Protein AF-A0A537KYI1-F1 (afdb_monomer_lite)

Radius of gyration: 21.72 Å; chains: 1; bounding box: 49×35×62 Å

Foldseek 3Di:
DAQQLLCLLLQDAPVPQDPPLPQLHDDDPPGRHGFDQDDLLLVLNCLQQNDAEDPNSSSVSSLVLLVLLCVAPNVVVSPPVHVHYDCPPSDPCRVVVQVVVWKDKDKDDDDKDKDKDFPDAWEDRQYFKWKWKWAQADLFKIKIWTQDSVRDIDIDIGGAHNPDWGDFCQDPPTSMTMIIHDDHGIMMMMMGTHHYPDDPVSSLVSSLPRDPVSLCLLLVDDPVSVVLSCQLPPPPDSSSVVSSSSSSSSVSSVVD

Secondary structure (DSSP, 8-state):
-TTHHHHHHH---TTSPPPTTSTT--PPPTT-------HHHHHHHHHHH-SS--HHHHHHHHHHHHHHHHHSTTGGGGGSS----SS-S--THHHHHHHHH--EEEEEESS--EEEEESS--EESS--EEEEEEEE-SSSEEEEEEE-TTS-EEEEEEE--TTSSPPPEEPTTSSEEEEE---TT-EEEEEEEPEESS-HHHHHHHTTS--HHHHHHHT-SSHHHHHHHHHHHH-SSHHHHHHHHHHHHHHHHHH-

Structure (mmCIF, N/CA/C/O backbone):
data_AF-A0A537KYI1-F1
#
_entry.id   AF-A0A537KYI1-F1
#
loop_
_atom_site.group_PDB
_atom_site.id
_atom_site.type_symbol
_atom_site.label_atom_id
_atom_site.label_alt_id
_atom_site.label_comp_id
_atom_site.label_asym_id
_atom_site.label_entity_id
_atom_site.label_seq_id
_atom_site.pdbx_PDB_ins_code
_atom_site.Cartn_x
_atom_site.Cartn_y
_atom_site.Cartn_z
_atom_site.occupancy
_atom_site.B_iso_or_equiv
_atom_site.auth_seq_id
_atom_site.auth_comp_id
_atom_site.auth_asym_id
_atom_site.auth_atom_id
_atom_site.pdbx_PDB_model_num
ATOM 1 N N . MET A 1 1 ? 16.626 -14.029 -10.453 1.00 84.38 1 MET A N 1
ATOM 2 C CA . MET A 1 1 ? 16.067 -13.973 -9.080 1.00 84.38 1 MET A CA 1
ATOM 3 C C . MET A 1 1 ? 14.553 -14.189 -9.162 1.00 84.38 1 MET A C 1
ATOM 5 O O . MET A 1 1 ? 13.951 -13.512 -9.978 1.00 84.38 1 MET A O 1
ATOM 9 N N . LEU A 1 2 ? 13.944 -15.097 -8.374 1.00 89.12 2 LEU A N 1
ATOM 10 C CA . LEU A 1 2 ? 12.482 -15.346 -8.400 1.00 89.12 2 LEU A CA 1
ATOM 11 C C . LEU A 1 2 ? 11.697 -14.028 -8.307 1.00 89.12 2 LEU A C 1
ATOM 13 O O . LEU A 1 2 ? 12.105 -13.154 -7.543 1.00 89.12 2 LEU A O 1
ATOM 17 N N . ASN A 1 3 ? 10.585 -13.895 -9.040 1.00 90.81 3 ASN A N 1
ATOM 18 C CA . ASN A 1 3 ? 9.771 -12.673 -9.050 1.00 90.81 3 ASN A CA 1
ATOM 19 C C . ASN A 1 3 ? 10.603 -11.414 -9.378 1.00 90.81 3 ASN A C 1
ATOM 21 O O . ASN A 1 3 ? 10.374 -10.358 -8.792 1.00 90.81 3 ASN A O 1
ATOM 25 N N . HIS A 1 4 ? 11.573 -11.526 -10.296 1.00 94.25 4 HIS A N 1
ATOM 26 C CA . HIS A 1 4 ? 12.673 -10.569 -10.468 1.00 94.25 4 HIS A CA 1
ATOM 27 C C . HIS A 1 4 ? 12.236 -9.100 -10.464 1.00 94.25 4 HIS A C 1
ATOM 29 O O . HIS A 1 4 ? 12.594 -8.348 -9.556 1.00 94.25 4 HIS A O 1
ATOM 35 N N . VAL A 1 5 ? 11.412 -8.713 -11.443 1.00 95.44 5 VAL A N 1
ATOM 36 C CA . VAL A 1 5 ? 10.938 -7.333 -11.608 1.00 95.44 5 VAL A CA 1
ATOM 37 C C . VAL A 1 5 ? 10.100 -6.882 -10.410 1.00 95.44 5 VAL A C 1
ATOM 39 O O . VAL A 1 5 ? 10.317 -5.787 -9.898 1.00 95.44 5 VAL A O 1
ATOM 42 N N . ARG A 1 6 ? 9.207 -7.739 -9.890 1.00 95.12 6 ARG A N 1
ATOM 43 C CA . ARG A 1 6 ? 8.396 -7.430 -8.698 1.00 95.12 6 ARG A CA 1
ATOM 44 C C . ARG A 1 6 ? 9.288 -7.101 -7.502 1.00 95.12 6 ARG A C 1
ATOM 46 O O . ARG A 1 6 ? 9.056 -6.106 -6.822 1.00 95.12 6 ARG A O 1
ATOM 53 N N . THR A 1 7 ? 10.307 -7.920 -7.246 1.00 94.56 7 THR A N 1
ATOM 54 C CA . THR A 1 7 ? 11.245 -7.721 -6.133 1.00 94.56 7 THR A CA 1
ATOM 55 C C . THR A 1 7 ? 12.045 -6.430 -6.295 1.00 94.56 7 THR A C 1
ATOM 57 O O . THR A 1 7 ? 12.215 -5.705 -5.316 1.00 94.56 7 THR A O 1
ATOM 60 N N . LEU A 1 8 ? 12.479 -6.104 -7.515 1.00 95.62 8 LEU A N 1
ATOM 61 C CA . LEU A 1 8 ? 13.200 -4.862 -7.799 1.00 95.62 8 LEU A CA 1
ATOM 62 C C . LEU A 1 8 ? 12.316 -3.618 -7.639 1.00 95.62 8 LEU A C 1
ATOM 64 O O . LEU A 1 8 ? 12.761 -2.638 -7.058 1.00 95.62 8 LEU A O 1
ATOM 68 N N . ILE A 1 9 ? 11.056 -3.653 -8.077 1.00 96.69 9 ILE A N 1
ATOM 69 C CA . ILE A 1 9 ? 10.122 -2.532 -7.874 1.00 96.69 9 ILE A CA 1
ATOM 70 C C . ILE A 1 9 ? 9.781 -2.375 -6.382 1.00 96.69 9 ILE A C 1
ATOM 72 O O . ILE A 1 9 ? 9.764 -1.257 -5.859 1.00 96.69 9 ILE A O 1
ATOM 76 N N . LEU A 1 10 ? 9.537 -3.488 -5.675 1.00 94.94 10 LEU A N 1
ATOM 77 C CA . LEU A 1 10 ? 9.260 -3.494 -4.234 1.00 94.94 10 LEU A CA 1
ATOM 78 C C . LEU A 1 10 ? 10.427 -2.896 -3.443 1.00 94.94 10 LEU A C 1
ATOM 80 O O . LEU A 1 10 ? 10.221 -2.074 -2.544 1.00 94.94 10 LEU A O 1
ATOM 84 N N . ASN A 1 11 ? 11.644 -3.334 -3.770 1.00 94.94 11 ASN A N 1
ATOM 85 C CA . ASN A 1 11 ? 12.899 -2.936 -3.149 1.00 94.94 11 ASN A CA 1
ATOM 86 C C . ASN A 1 11 ? 12.816 -2.866 -1.612 1.00 94.94 11 ASN A C 1
ATOM 88 O O . ASN A 1 11 ? 12.958 -1.804 -0.996 1.00 94.94 11 ASN A O 1
ATOM 92 N N . THR A 1 12 ? 12.481 -3.995 -0.989 1.00 91.25 12 THR A N 1
ATOM 93 C CA . THR A 1 12 ? 12.350 -4.121 0.471 1.00 91.25 12 THR A CA 1
ATOM 94 C C . THR A 1 12 ? 13.102 -5.360 0.937 1.00 91.25 12 THR A C 1
ATOM 96 O O . THR A 1 12 ? 13.113 -6.361 0.223 1.00 91.25 12 THR A O 1
ATOM 99 N N . ASP A 1 13 ? 13.726 -5.296 2.113 1.00 86.56 13 ASP A N 1
ATOM 100 C CA . ASP A 1 13 ? 14.502 -6.408 2.661 1.00 86.56 13 ASP A CA 1
ATOM 101 C C . ASP A 1 13 ? 13.646 -7.664 2.849 1.00 86.56 13 ASP A C 1
ATOM 103 O O . ASP A 1 13 ? 12.538 -7.616 3.387 1.00 86.56 13 ASP A O 1
ATOM 107 N N . SER A 1 14 ? 14.196 -8.811 2.454 1.00 81.38 14 SER A N 1
ATOM 108 C CA . SER A 1 14 ? 13.562 -10.126 2.635 1.00 81.38 14 SER A CA 1
ATOM 109 C C . SER A 1 14 ? 13.469 -10.571 4.102 1.00 81.38 14 SER A C 1
ATOM 111 O O . SER A 1 14 ? 12.741 -11.509 4.413 1.00 81.38 14 SER A O 1
ATOM 113 N N . THR A 1 15 ? 14.175 -9.898 5.018 1.00 69.56 15 THR A N 1
ATOM 114 C CA . THR A 1 15 ? 14.147 -10.182 6.464 1.00 69.56 15 THR A CA 1
ATOM 115 C C . THR A 1 15 ? 12.873 -9.692 7.151 1.00 69.56 15 THR A C 1
ATOM 117 O O . THR A 1 15 ? 12.562 -10.146 8.249 1.00 69.56 15 THR A O 1
ATOM 120 N N . GLN A 1 16 ? 12.106 -8.810 6.506 1.00 65.44 16 GLN A N 1
ATOM 121 C CA . GLN A 1 16 ? 10.793 -8.359 6.971 1.00 65.44 16 GLN A CA 1
ATOM 122 C C . GLN A 1 16 ? 9.680 -9.259 6.417 1.00 65.44 16 GLN A C 1
ATOM 124 O O . GLN A 1 16 ? 8.731 -8.772 5.804 1.00 65.44 16 GLN A O 1
ATOM 129 N N . ALA A 1 17 ? 9.820 -10.578 6.571 1.00 66.81 17 ALA A N 1
ATOM 130 C CA . ALA A 1 17 ? 8.807 -11.521 6.115 1.00 66.81 17 ALA A CA 1
ATOM 131 C C . ALA A 1 17 ? 7.549 -11.387 6.986 1.00 66.81 17 ALA A C 1
ATOM 133 O O . ALA A 1 17 ? 7.594 -11.618 8.197 1.00 66.81 17 ALA A O 1
ATOM 134 N N . TYR A 1 18 ? 6.438 -10.997 6.366 1.00 79.75 18 TYR A N 1
ATOM 135 C CA . TYR A 1 18 ? 5.128 -11.044 7.003 1.00 79.75 18 TYR A CA 1
ATOM 136 C C . TYR A 1 18 ? 4.571 -12.474 6.930 1.00 79.75 18 TYR A C 1
ATOM 138 O O . TYR A 1 18 ? 5.032 -13.274 6.108 1.00 79.75 18 TYR A O 1
ATOM 146 N N . PRO A 1 19 ? 3.606 -12.828 7.796 1.00 80.69 19 PRO A N 1
ATOM 147 C CA . PRO A 1 19 ? 2.887 -14.089 7.681 1.00 80.69 19 PRO A CA 1
ATOM 148 C C . PRO A 1 19 ? 2.323 -14.296 6.262 1.00 80.69 19 PRO A C 1
ATOM 150 O O . PRO A 1 19 ? 1.910 -13.317 5.639 1.00 80.69 19 PRO A O 1
ATOM 153 N N . PRO A 1 20 ? 2.273 -15.536 5.739 1.00 77.56 20 PRO A N 1
ATOM 154 C CA . PRO A 1 20 ? 1.756 -15.799 4.392 1.00 77.56 20 PRO A CA 1
ATOM 155 C C . PRO A 1 20 ? 0.295 -15.381 4.171 1.00 77.56 20 PRO A C 1
ATOM 157 O O . PRO A 1 20 ? -0.123 -15.214 3.033 1.00 77.56 20 PRO A O 1
ATOM 160 N N . ASP A 1 21 ? -0.486 -15.236 5.242 1.00 79.12 21 ASP A N 1
ATOM 161 C CA . ASP A 1 21 ? -1.871 -14.759 5.224 1.00 79.12 21 ASP A CA 1
ATOM 162 C C . ASP A 1 21 ? -1.987 -13.226 5.315 1.00 79.12 21 ASP A C 1
ATOM 164 O O . ASP A 1 21 ? -3.096 -12.686 5.314 1.00 79.12 21 ASP A O 1
ATOM 168 N N . TYR A 1 22 ? -0.862 -12.503 5.374 1.00 86.31 22 TYR A N 1
ATOM 169 C CA . TYR A 1 22 ? -0.867 -11.046 5.341 1.00 86.31 22 TYR A CA 1
ATOM 170 C C . TYR A 1 22 ? -1.328 -10.532 3.960 1.00 86.31 22 TYR A C 1
ATOM 172 O O . TYR A 1 22 ? -0.966 -11.118 2.936 1.00 86.31 22 TYR A O 1
ATOM 180 N N . PRO A 1 23 ? -2.107 -9.432 3.882 1.00 86.38 23 PRO A N 1
ATOM 181 C CA . PRO A 1 23 ? -2.735 -9.000 2.632 1.00 86.38 23 PRO A CA 1
ATOM 182 C C . PRO A 1 23 ? -1.747 -8.801 1.470 1.00 86.38 23 PRO A C 1
ATOM 184 O O . PRO A 1 23 ? -0.835 -7.969 1.544 1.00 86.38 23 PRO A O 1
ATOM 187 N N . GLY A 1 24 ? -1.949 -9.561 0.387 1.00 86.31 24 GLY A N 1
ATOM 188 C CA . GLY A 1 24 ? -1.141 -9.515 -0.839 1.00 86.31 24 GLY A CA 1
ATOM 189 C C . GLY A 1 24 ? 0.330 -9.898 -0.658 1.00 86.31 24 GLY A C 1
ATOM 190 O O . GLY A 1 24 ? 1.176 -9.472 -1.451 1.00 86.31 24 GLY A O 1
ATOM 191 N N . GLU A 1 25 ? 0.655 -10.613 0.420 1.00 87.56 25 GLU A N 1
ATOM 192 C CA . GLU A 1 25 ? 2.017 -11.054 0.679 1.00 87.56 25 GLU A CA 1
ATOM 193 C C . GLU A 1 25 ? 2.442 -12.115 -0.332 1.00 87.56 25 GLU A C 1
ATOM 195 O O . GLU A 1 25 ? 1.729 -13.069 -0.619 1.00 87.56 25 GLU A O 1
ATOM 200 N N . GLU A 1 26 ? 3.639 -11.935 -0.877 1.00 87.81 26 GLU A N 1
ATOM 201 C CA . GLU A 1 26 ? 4.175 -12.772 -1.941 1.00 87.81 26 GLU A CA 1
ATOM 202 C C . GLU A 1 26 ? 5.625 -13.097 -1.661 1.00 87.81 26 GLU A C 1
ATOM 204 O O . GLU A 1 26 ? 6.359 -12.309 -1.052 1.00 87.81 26 GLU A O 1
ATOM 209 N N . HIS A 1 27 ? 6.067 -14.229 -2.198 1.00 86.44 27 HIS A N 1
ATOM 210 C CA . HIS A 1 27 ? 7.420 -14.696 -1.969 1.00 86.44 27 HIS A CA 1
ATOM 211 C C . HIS A 1 27 ? 8.462 -13.675 -2.454 1.00 86.44 27 HIS A C 1
ATOM 213 O O . HIS A 1 27 ? 8.514 -13.301 -3.633 1.00 86.44 27 HIS A O 1
ATOM 219 N N . CYS A 1 28 ? 9.333 -13.265 -1.533 1.00 85.88 28 CYS A N 1
ATOM 220 C CA . CYS A 1 28 ? 10.534 -12.499 -1.826 1.00 85.88 28 CYS A CA 1
ATOM 221 C C . CYS A 1 28 ? 11.753 -13.435 -1.740 1.00 85.88 28 CYS A C 1
ATOM 223 O O . CYS A 1 28 ? 11.861 -14.183 -0.768 1.00 85.88 28 CYS A O 1
ATOM 225 N N . PRO A 1 29 ? 12.671 -13.401 -2.720 1.00 88.94 29 PRO A N 1
ATOM 226 C CA . PRO A 1 29 ? 13.909 -14.171 -2.694 1.00 88.94 29 PRO A CA 1
ATOM 227 C C . PRO A 1 29 ? 14.640 -14.064 -1.345 1.00 88.94 29 PRO A C 1
ATOM 229 O O . PRO A 1 29 ? 14.933 -12.946 -0.903 1.00 88.94 29 PRO A O 1
ATOM 232 N N . PRO A 1 30 ? 14.974 -15.197 -0.699 1.00 86.25 30 PRO A N 1
ATOM 233 C CA . PRO A 1 30 ? 15.710 -15.184 0.557 1.00 86.25 30 PRO A CA 1
ATOM 234 C C . PRO A 1 30 ? 17.044 -14.451 0.410 1.00 86.25 30 PRO A C 1
ATOM 236 O O . PRO A 1 30 ? 17.795 -14.697 -0.534 1.00 86.25 30 PRO A O 1
ATOM 239 N N . GLY A 1 31 ? 17.344 -13.552 1.345 1.00 87.88 31 GLY A N 1
ATOM 240 C CA . GLY A 1 31 ? 18.594 -12.792 1.346 1.00 87.88 31 GLY A CA 1
ATOM 241 C C . GLY A 1 31 ? 18.614 -11.596 0.393 1.00 87.88 31 GLY A C 1
ATOM 242 O O . GLY A 1 31 ? 19.638 -10.918 0.321 1.00 87.88 31 GLY A O 1
ATOM 243 N N . TYR A 1 32 ? 17.512 -11.284 -0.305 1.00 91.88 32 TYR A N 1
ATOM 244 C CA . TYR A 1 32 ? 17.409 -9.998 -0.990 1.00 91.88 32 TYR A CA 1
ATOM 245 C C . TYR A 1 32 ? 17.510 -8.865 0.036 1.00 91.88 32 TYR A C 1
ATOM 247 O O . TYR A 1 32 ? 16.748 -8.831 1.012 1.00 91.88 32 TYR A O 1
ATOM 255 N N . ALA A 1 33 ? 18.461 -7.967 -0.205 1.00 92.19 33 ALA A N 1
ATOM 256 C CA . ALA A 1 33 ? 18.697 -6.768 0.578 1.00 92.19 33 ALA A CA 1
ATOM 257 C C . ALA A 1 33 ? 18.258 -5.544 -0.224 1.00 92.19 33 ALA A C 1
ATOM 259 O O . ALA A 1 33 ? 18.546 -5.427 -1.421 1.00 92.19 33 ALA A O 1
ATOM 260 N N . LYS A 1 34 ? 17.576 -4.626 0.454 1.00 93.81 34 LYS A N 1
ATOM 261 C CA . LYS A 1 34 ? 17.096 -3.377 -0.117 1.00 93.81 34 LYS A CA 1
ATOM 262 C C . LYS A 1 34 ? 18.260 -2.557 -0.672 1.00 93.81 34 LYS A C 1
ATOM 264 O O . LYS A 1 34 ? 19.251 -2.286 0.004 1.00 93.81 34 LYS A O 1
ATOM 269 N N . LYS A 1 35 ? 18.083 -2.083 -1.898 1.00 94.88 35 LYS A N 1
ATOM 270 C CA . LYS A 1 35 ? 18.991 -1.179 -2.599 1.00 94.88 35 LYS A CA 1
ATOM 271 C C . LYS A 1 35 ? 18.725 0.271 -2.212 1.00 94.88 35 LYS A C 1
ATOM 273 O O . LYS A 1 35 ? 17.578 0.691 -2.023 1.00 94.88 35 LYS A O 1
ATOM 278 N N . SER A 1 36 ? 19.788 1.061 -2.095 1.00 93.94 36 SER A N 1
ATOM 279 C CA . SER A 1 36 ? 19.708 2.453 -1.643 1.00 93.94 36 SER A CA 1
ATOM 280 C C . SER A 1 36 ? 19.336 3.398 -2.792 1.00 93.94 36 SER A C 1
ATOM 282 O O . SER A 1 36 ? 20.204 4.029 -3.387 1.00 93.94 36 SER A O 1
ATOM 284 N N . LEU A 1 37 ? 18.038 3.575 -3.046 1.00 93.19 37 LEU A N 1
ATOM 285 C CA . LEU A 1 37 ? 17.532 4.564 -4.007 1.00 93.19 37 LEU A CA 1
ATOM 286 C C . LEU A 1 37 ? 17.545 5.972 -3.390 1.00 93.19 37 LEU A C 1
ATOM 288 O O . LEU A 1 37 ? 16.636 6.343 -2.645 1.00 93.19 37 LEU A O 1
ATOM 292 N N . ARG A 1 38 ? 18.597 6.750 -3.662 1.00 92.25 38 ARG A N 1
ATOM 293 C CA . ARG A 1 38 ? 18.751 8.139 -3.185 1.00 92.25 38 ARG A CA 1
ATOM 294 C C . ARG A 1 38 ? 18.351 9.142 -4.265 1.00 92.25 38 ARG A C 1
ATOM 296 O O . ARG A 1 38 ? 18.170 8.782 -5.424 1.00 92.25 38 ARG A O 1
ATOM 303 N N . GLY A 1 39 ? 18.210 10.407 -3.866 1.00 94.62 39 GLY A N 1
ATOM 304 C CA . GLY A 1 39 ? 17.994 11.511 -4.799 1.00 94.62 39 GLY A CA 1
ATOM 305 C C . GLY A 1 39 ? 16.749 11.304 -5.677 1.00 94.62 39 GLY A C 1
ATOM 306 O O . GLY A 1 39 ? 15.684 10.997 -5.129 1.00 94.62 39 GLY A O 1
ATOM 307 N N . PRO A 1 40 ? 16.855 11.461 -7.007 1.00 95.69 40 PRO A N 1
ATOM 308 C CA . PRO A 1 40 ? 15.715 11.350 -7.915 1.00 95.69 40 PRO A CA 1
ATOM 309 C C . PRO A 1 40 ? 14.981 10.003 -7.860 1.00 95.69 40 PRO A C 1
ATOM 311 O O . PRO A 1 40 ? 13.755 9.999 -7.778 1.00 95.69 40 PRO A O 1
ATOM 314 N N . LEU A 1 41 ? 15.693 8.868 -7.806 1.00 94.88 41 LEU A N 1
ATOM 315 C CA . LEU A 1 41 ? 15.068 7.533 -7.753 1.00 94.88 41 LEU A CA 1
ATOM 316 C C . LEU A 1 41 ? 14.282 7.313 -6.456 1.00 94.88 41 LEU A C 1
ATOM 318 O O . LEU A 1 41 ? 13.193 6.738 -6.465 1.00 94.88 41 LEU A O 1
ATOM 322 N N . GLY A 1 42 ? 14.811 7.812 -5.335 1.00 95.56 42 GLY A N 1
ATOM 323 C CA . GLY A 1 42 ? 14.110 7.785 -4.051 1.00 95.56 42 GLY A CA 1
ATOM 324 C C . GLY A 1 42 ? 12.815 8.598 -4.093 1.00 95.56 42 GLY A C 1
ATOM 325 O O . GLY A 1 42 ? 11.768 8.114 -3.661 1.00 95.56 42 GLY A O 1
ATOM 326 N N . ARG A 1 43 ? 12.861 9.805 -4.677 1.00 96.44 43 ARG A N 1
ATOM 327 C CA . ARG A 1 43 ? 11.671 10.649 -4.878 1.00 96.44 43 ARG A CA 1
ATOM 328 C C . ARG A 1 43 ? 10.661 9.991 -5.823 1.00 96.44 43 ARG A C 1
ATOM 330 O O . ARG A 1 43 ? 9.474 9.995 -5.515 1.00 96.44 43 ARG A O 1
ATOM 337 N N . PHE A 1 44 ? 11.113 9.362 -6.908 1.00 96.56 44 PHE A N 1
ATOM 338 C CA . PHE A 1 44 ? 10.237 8.634 -7.828 1.00 96.56 44 PHE A CA 1
ATOM 339 C C . PHE A 1 44 ? 9.517 7.469 -7.132 1.00 96.56 44 PHE A C 1
ATOM 341 O O . PHE A 1 44 ? 8.303 7.319 -7.261 1.00 96.56 44 PHE A O 1
ATOM 348 N N . ARG A 1 45 ? 10.227 6.699 -6.294 1.00 95.44 45 ARG A N 1
ATOM 349 C CA . ARG A 1 45 ? 9.611 5.636 -5.485 1.00 95.44 45 ARG A CA 1
ATOM 350 C C . ARG A 1 45 ? 8.525 6.176 -4.542 1.00 95.44 45 ARG A C 1
ATOM 352 O O . ARG A 1 45 ? 7.507 5.511 -4.354 1.00 95.44 45 ARG A O 1
ATOM 359 N N . VAL A 1 46 ? 8.708 7.374 -3.981 1.00 95.06 46 VAL A N 1
ATOM 360 C CA . VAL A 1 46 ? 7.684 8.047 -3.159 1.00 95.06 46 VAL A CA 1
ATOM 361 C C . VAL A 1 46 ? 6.441 8.408 -3.981 1.00 95.06 46 VAL A C 1
ATOM 363 O O . VAL A 1 46 ? 5.333 8.306 -3.465 1.00 95.06 46 VAL A O 1
ATOM 366 N N . LEU A 1 47 ? 6.575 8.759 -5.265 1.00 95.44 47 LEU A N 1
ATOM 367 C CA . LEU A 1 47 ? 5.413 9.016 -6.132 1.00 95.44 47 LEU A CA 1
ATOM 368 C C . LEU A 1 47 ? 4.584 7.751 -6.412 1.00 95.44 47 LEU A C 1
ATOM 370 O O . LEU A 1 47 ? 3.370 7.855 -6.605 1.00 95.44 47 LEU A O 1
ATOM 374 N N . LEU A 1 48 ? 5.230 6.578 -6.429 1.00 95.56 48 LEU A N 1
ATOM 375 C CA . LEU A 1 48 ? 4.574 5.285 -6.649 1.00 95.56 48 LEU A CA 1
ATOM 376 C C . LEU A 1 48 ? 3.871 4.754 -5.398 1.00 95.56 48 LEU A C 1
ATOM 378 O O . LEU A 1 48 ? 2.743 4.271 -5.486 1.00 95.56 48 LEU A O 1
ATOM 382 N N . PHE A 1 49 ? 4.544 4.820 -4.249 1.00 94.19 49 PHE A N 1
ATOM 383 C CA . PHE A 1 49 ? 4.102 4.130 -3.035 1.00 94.19 49 PHE A CA 1
ATOM 384 C C . PHE A 1 49 ? 3.671 5.060 -1.899 1.00 94.19 49 PHE A C 1
ATOM 386 O O . PHE A 1 49 ? 3.085 4.585 -0.940 1.00 94.19 49 PHE A O 1
ATOM 393 N N . GLY A 1 50 ? 3.940 6.360 -1.981 1.00 91.62 50 GLY A N 1
ATOM 394 C CA . GLY A 1 50 ? 3.806 7.277 -0.850 1.00 91.62 50 GLY A CA 1
ATOM 395 C C . GLY A 1 50 ? 5.096 7.389 -0.030 1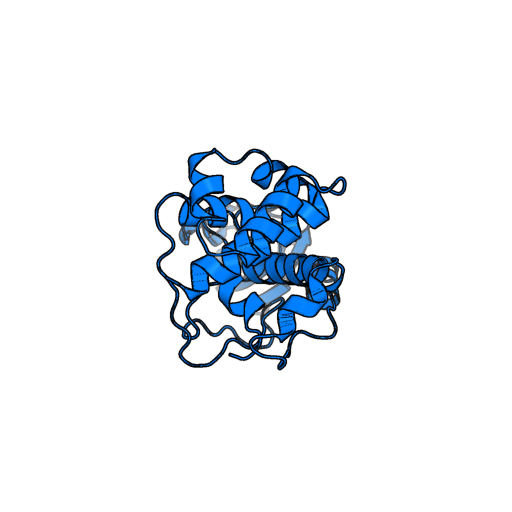.00 91.62 50 GLY A C 1
ATOM 396 O O . GLY A 1 50 ? 6.096 6.713 -0.287 1.00 91.62 50 GLY A O 1
ATOM 397 N N . SER A 1 51 ? 5.095 8.297 0.947 1.00 88.56 51 SER A N 1
ATOM 398 C CA . SER A 1 51 ? 6.276 8.633 1.757 1.00 88.56 51 SER A CA 1
ATOM 399 C C . SER A 1 51 ? 6.578 7.601 2.844 1.00 88.56 51 SER A C 1
ATOM 401 O O . SER A 1 51 ? 7.746 7.313 3.100 1.00 88.56 51 SER A O 1
ATOM 403 N N . ILE A 1 52 ? 5.540 7.042 3.474 1.00 88.12 52 ILE A N 1
ATOM 404 C CA . ILE A 1 52 ? 5.653 6.078 4.579 1.00 88.12 52 ILE A CA 1
ATOM 405 C C . ILE A 1 52 ? 4.634 4.936 4.379 1.00 88.12 52 ILE A C 1
ATOM 407 O O . ILE A 1 52 ? 3.758 4.747 5.223 1.00 88.12 52 ILE A O 1
ATOM 411 N N . PRO A 1 53 ? 4.708 4.193 3.254 1.00 91.50 53 PRO A N 1
ATOM 412 C CA . PRO A 1 53 ? 3.788 3.098 2.991 1.00 91.50 53 PRO A CA 1
ATOM 413 C C . PRO A 1 53 ? 3.951 1.982 4.012 1.00 91.50 53 PRO A C 1
ATOM 415 O O . PRO A 1 53 ? 5.071 1.571 4.328 1.00 91.50 53 PRO A O 1
ATOM 418 N N . ASP A 1 54 ? 2.830 1.444 4.472 1.00 91.00 54 ASP A N 1
ATOM 419 C CA . ASP A 1 54 ? 2.825 0.166 5.166 1.00 91.00 54 ASP A CA 1
ATOM 420 C C . ASP A 1 54 ? 2.897 -1.012 4.181 1.00 91.00 54 ASP A C 1
ATOM 422 O O . ASP A 1 54 ? 2.818 -0.858 2.957 1.00 91.00 54 ASP A O 1
ATOM 426 N N . ARG A 1 55 ? 3.081 -2.225 4.716 1.00 91.06 55 ARG A N 1
ATOM 427 C CA . ARG A 1 55 ? 3.233 -3.427 3.889 1.00 91.06 55 ARG A CA 1
ATOM 428 C C . ARG A 1 55 ? 1.999 -3.694 3.029 1.00 91.06 55 ARG A C 1
ATOM 430 O O . ARG A 1 55 ? 2.152 -4.048 1.864 1.00 91.06 55 ARG A O 1
ATOM 437 N N . ALA A 1 56 ? 0.802 -3.476 3.572 1.00 92.00 56 ALA A N 1
ATOM 438 C CA . ALA A 1 56 ? -0.445 -3.665 2.841 1.00 92.00 56 ALA A CA 1
ATOM 439 C C . ALA A 1 56 ? -0.546 -2.730 1.624 1.00 92.00 56 ALA A C 1
ATOM 441 O O . ALA A 1 56 ? -0.896 -3.191 0.536 1.00 92.00 56 ALA A O 1
ATOM 442 N N . LEU A 1 57 ? -0.173 -1.448 1.759 1.00 93.38 57 LEU A N 1
ATOM 443 C CA . LEU A 1 57 ? -0.126 -0.530 0.620 1.00 93.38 57 LEU A CA 1
ATOM 444 C C . LEU A 1 57 ? 0.914 -0.963 -0.418 1.00 93.38 57 LEU A C 1
ATOM 446 O O . LEU A 1 57 ? 0.613 -0.967 -1.610 1.00 93.38 57 LEU A O 1
ATOM 450 N N . LEU A 1 58 ? 2.120 -1.355 0.015 1.00 94.06 58 LEU A N 1
ATOM 451 C CA . LEU A 1 58 ? 3.163 -1.848 -0.895 1.00 94.06 58 LEU A CA 1
ATOM 452 C C . LEU A 1 58 ? 2.679 -3.054 -1.710 1.00 94.06 58 LEU A C 1
ATOM 454 O O . LEU A 1 58 ? 2.846 -3.073 -2.930 1.00 94.06 58 LEU A O 1
ATOM 458 N N . ASN A 1 59 ? 2.060 -4.032 -1.048 1.00 92.94 59 ASN A N 1
ATOM 459 C CA . ASN A 1 59 ? 1.563 -5.249 -1.679 1.00 92.94 59 ASN A CA 1
ATOM 460 C C . ASN A 1 59 ? 0.425 -4.953 -2.664 1.00 92.94 59 ASN A C 1
ATOM 462 O O . ASN A 1 59 ? 0.486 -5.410 -3.805 1.00 92.94 59 ASN A O 1
ATOM 466 N N . LEU A 1 60 ? -0.548 -4.118 -2.278 1.00 93.75 60 LEU A N 1
ATOM 467 C CA . LEU A 1 60 ? -1.631 -3.700 -3.171 1.00 93.75 60 LEU A CA 1
ATOM 468 C C . LEU A 1 60 ? -1.095 -2.979 -4.413 1.00 93.75 60 LEU A C 1
ATOM 470 O O . LEU A 1 60 ? -1.497 -3.276 -5.537 1.00 93.75 60 LEU A O 1
ATOM 474 N N . ARG A 1 61 ? -0.173 -2.027 -4.229 1.00 94.62 61 ARG A N 1
ATOM 475 C CA . ARG A 1 61 ? 0.419 -1.289 -5.352 1.00 94.62 61 ARG A CA 1
ATOM 476 C C . ARG A 1 61 ? 1.217 -2.203 -6.264 1.00 94.62 61 ARG A C 1
ATOM 478 O O . ARG A 1 61 ? 1.121 -2.059 -7.476 1.00 94.62 61 ARG A O 1
ATOM 485 N N . LEU A 1 62 ? 1.954 -3.166 -5.718 1.00 94.69 62 LEU A N 1
ATOM 486 C CA . LEU A 1 62 ? 2.648 -4.151 -6.541 1.00 94.69 62 LEU A CA 1
ATOM 487 C C . LEU A 1 62 ? 1.696 -5.039 -7.319 1.00 94.69 62 LEU A C 1
ATOM 489 O O . LEU A 1 62 ? 1.968 -5.280 -8.486 1.00 94.69 62 LEU A O 1
ATOM 493 N N . LEU A 1 63 ? 0.597 -5.495 -6.726 1.00 93.75 63 LEU A N 1
ATOM 494 C CA . LEU A 1 63 ? -0.410 -6.269 -7.448 1.00 93.75 63 LEU A CA 1
ATOM 495 C C . LEU A 1 63 ? -0.960 -5.471 -8.640 1.00 93.75 63 LEU A C 1
ATOM 497 O O . LEU A 1 63 ? -0.955 -5.952 -9.773 1.00 93.75 63 LEU A O 1
ATOM 501 N N . GLN A 1 64 ? -1.294 -4.200 -8.414 1.00 94.50 64 GLN A N 1
ATOM 502 C CA . GLN A 1 64 ? -1.732 -3.272 -9.459 1.00 94.50 64 GLN A CA 1
ATOM 503 C C . GLN A 1 64 ? -0.658 -3.037 -10.538 1.00 94.50 64 GLN A C 1
ATOM 505 O O . GLN A 1 64 ? -0.956 -3.061 -11.732 1.00 94.50 64 GLN A O 1
ATOM 510 N N . PHE A 1 65 ? 0.601 -2.835 -10.141 1.00 97.00 65 PHE A N 1
ATOM 511 C CA . PHE A 1 65 ? 1.719 -2.627 -11.064 1.00 97.00 65 PHE A CA 1
ATOM 512 C C . PHE A 1 65 ? 2.066 -3.886 -11.854 1.00 97.00 65 PHE A C 1
ATOM 514 O O . PHE A 1 65 ? 2.328 -3.790 -13.048 1.00 97.00 65 PHE A O 1
ATOM 521 N N . MET A 1 66 ? 2.035 -5.064 -11.232 1.00 96.06 66 MET A N 1
ATOM 522 C CA . MET A 1 66 ? 2.265 -6.328 -11.926 1.00 96.06 66 MET A CA 1
ATOM 523 C C . MET A 1 66 ? 1.122 -6.640 -12.892 1.00 96.06 66 MET A C 1
ATOM 525 O O . MET A 1 66 ? 1.396 -7.097 -13.996 1.00 96.06 66 MET A O 1
ATOM 529 N N . THR A 1 67 ? -0.124 -6.314 -12.538 1.00 94.88 67 THR A N 1
ATOM 530 C CA . THR A 1 67 ? -1.279 -6.392 -13.453 1.00 94.88 67 THR A CA 1
ATOM 531 C C . THR A 1 67 ? -1.099 -5.507 -14.667 1.00 94.88 67 THR A C 1
ATOM 533 O O . THR A 1 67 ? -1.246 -5.974 -15.795 1.00 94.88 67 THR A O 1
ATOM 536 N N . LEU A 1 68 ? -0.688 -4.260 -14.451 1.00 96.12 68 LEU A N 1
ATOM 537 C CA . LEU A 1 68 ? -0.354 -3.362 -15.544 1.00 96.12 68 LEU A CA 1
ATOM 538 C C . LEU A 1 68 ? 0.779 -3.923 -16.419 1.00 96.12 68 LEU A C 1
ATOM 540 O O . LEU A 1 68 ? 0.646 -3.966 -17.635 1.00 96.12 68 LEU A O 1
ATOM 544 N N . LEU A 1 69 ? 1.883 -4.364 -15.816 1.00 96.62 69 LEU A N 1
ATOM 545 C CA . LEU A 1 69 ? 3.058 -4.828 -16.553 1.00 96.62 69 LEU A CA 1
ATOM 546 C C . LEU A 1 69 ? 2.778 -6.094 -17.373 1.00 96.62 69 LEU A C 1
ATOM 548 O O . LEU A 1 69 ? 3.187 -6.160 -18.530 1.00 96.62 69 LEU A O 1
ATOM 552 N N . HIS A 1 70 ? 2.054 -7.069 -16.816 1.00 95.44 70 HIS A N 1
ATOM 553 C CA . HIS A 1 70 ? 1.646 -8.281 -17.543 1.00 95.44 70 HIS A CA 1
ATOM 554 C C . HIS A 1 70 ? 0.614 -8.006 -18.640 1.00 95.44 70 HIS A C 1
ATOM 556 O O . HIS A 1 70 ? 0.565 -8.745 -19.618 1.00 95.44 70 HIS A O 1
ATOM 562 N N . GLY A 1 71 ? -0.193 -6.951 -18.497 1.00 94.81 71 GLY A N 1
ATOM 563 C CA . GLY A 1 71 ? -1.131 -6.500 -19.529 1.00 94.81 71 GLY A CA 1
ATOM 564 C C . GLY A 1 71 ? -0.518 -5.575 -20.584 1.00 94.81 71 GLY A C 1
ATOM 565 O O . GLY A 1 71 ? -1.184 -5.275 -21.570 1.00 94.81 71 GLY A O 1
ATOM 566 N N . SER A 1 72 ? 0.717 -5.115 -20.373 1.00 95.69 72 SER A N 1
ATOM 567 C CA . SER A 1 72 ? 1.380 -4.144 -21.244 1.00 95.69 72 SER A CA 1
ATO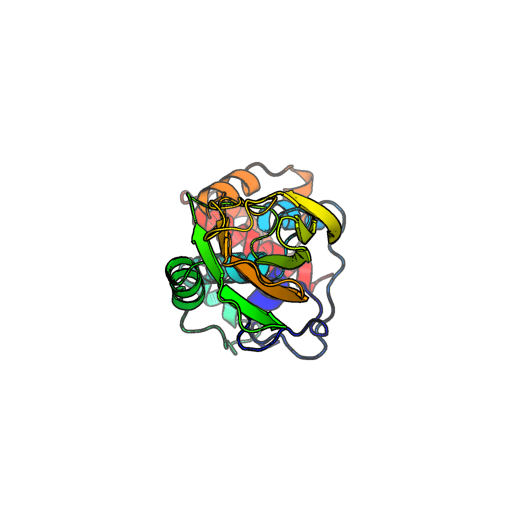M 568 C C . SER A 1 72 ? 2.134 -4.791 -22.401 1.00 95.69 72 SER A C 1
ATOM 570 O O . SER A 1 72 ? 2.476 -5.977 -22.368 1.00 95.69 72 SER A O 1
ATOM 572 N N . GLU A 1 73 ? 2.536 -3.978 -23.375 1.00 94.44 73 GLU A N 1
ATOM 573 C CA . GLU A 1 73 ? 3.459 -4.410 -24.435 1.00 94.44 73 GLU A CA 1
ATOM 574 C C . GLU A 1 73 ? 4.834 -4.875 -23.906 1.00 94.44 73 GLU A C 1
ATOM 576 O O . GLU A 1 73 ? 5.599 -5.526 -24.621 1.00 94.44 73 GLU A O 1
ATOM 581 N N . LEU A 1 74 ? 5.164 -4.561 -22.647 1.00 93.69 74 LEU A N 1
ATOM 582 C CA . LEU A 1 74 ? 6.410 -4.952 -21.989 1.00 93.69 74 LEU A CA 1
ATOM 583 C C . LEU A 1 74 ? 6.316 -6.303 -21.264 1.00 93.69 74 LEU A C 1
ATOM 585 O O . LEU A 1 74 ? 7.324 -6.747 -20.715 1.00 93.69 74 LEU A O 1
ATOM 589 N N . ALA A 1 75 ? 5.171 -6.994 -21.280 1.00 93.94 75 ALA A N 1
ATOM 590 C CA . ALA A 1 75 ? 4.971 -8.248 -20.545 1.00 93.94 75 ALA A CA 1
ATOM 591 C C . ALA A 1 75 ? 6.054 -9.306 -20.834 1.00 93.94 75 ALA A C 1
ATOM 593 O O . ALA A 1 75 ? 6.583 -9.936 -19.917 1.00 93.94 75 ALA A O 1
ATOM 594 N N . GLY A 1 76 ? 6.464 -9.440 -22.102 1.00 89.69 76 GLY A N 1
ATOM 595 C CA . GLY A 1 76 ? 7.522 -10.373 -22.508 1.00 89.69 76 GLY A CA 1
ATOM 596 C C . GLY A 1 76 ? 8.894 -10.073 -21.892 1.00 89.69 76 GLY A C 1
ATOM 597 O O . GLY A 1 76 ? 9.718 -10.974 -21.761 1.00 89.69 76 GLY A O 1
ATOM 598 N N . THR A 1 77 ? 9.139 -8.831 -21.463 1.00 90.19 77 THR A N 1
ATOM 599 C CA . THR A 1 77 ? 10.409 -8.429 -20.839 1.00 90.19 77 THR A CA 1
ATOM 600 C C . THR A 1 77 ? 10.527 -8.868 -19.380 1.00 90.19 77 THR A C 1
ATOM 602 O O . THR A 1 77 ? 11.638 -9.003 -18.875 1.00 90.19 77 THR A O 1
ATOM 605 N N . LEU A 1 78 ? 9.405 -9.159 -18.709 1.00 89.50 78 LEU A N 1
ATOM 606 C CA . LEU A 1 78 ? 9.374 -9.491 -17.279 1.00 89.50 78 LEU A CA 1
ATOM 607 C C . LEU A 1 78 ? 10.090 -10.801 -16.935 1.00 89.50 78 LEU A C 1
ATOM 609 O O . LEU A 1 78 ? 10.482 -11.000 -15.786 1.00 89.50 78 LEU A O 1
ATOM 613 N N . VAL A 1 79 ? 10.226 -11.691 -17.918 1.00 89.38 79 VAL A N 1
ATOM 614 C CA . VAL A 1 79 ? 10.741 -13.058 -17.751 1.00 89.38 79 VAL A CA 1
ATOM 615 C C . VAL A 1 79 ? 12.135 -13.262 -18.340 1.00 89.38 79 VAL A C 1
ATOM 617 O O . VAL A 1 79 ? 12.666 -14.365 -18.235 1.00 89.38 79 VAL A O 1
ATOM 620 N N . LEU A 1 80 ? 12.732 -12.233 -18.956 1.00 87.50 80 LEU A N 1
ATOM 621 C CA . LEU A 1 80 ? 14.022 -12.362 -19.644 1.00 87.50 80 LEU A CA 1
ATOM 622 C C . LEU A 1 80 ? 15.161 -12.712 -18.679 1.00 87.50 80 LEU A C 1
ATOM 624 O O . LEU A 1 80 ? 15.956 -13.601 -18.975 1.00 87.50 80 LEU A O 1
ATOM 628 N N . ASP A 1 81 ? 15.206 -12.062 -17.514 1.00 87.12 81 ASP A N 1
ATOM 629 C CA . ASP A 1 81 ? 16.258 -12.293 -16.515 1.00 87.12 81 ASP A CA 1
ATOM 630 C C . ASP A 1 81 ? 15.962 -13.494 -15.599 1.00 87.12 81 ASP A C 1
ATOM 632 O O . ASP A 1 81 ? 16.871 -14.185 -15.132 1.00 87.12 81 ASP A O 1
ATOM 636 N N . ASP A 1 82 ? 14.685 -13.743 -15.294 1.00 90.69 82 ASP A N 1
ATOM 637 C CA . ASP A 1 82 ? 14.229 -14.917 -14.542 1.00 90.69 82 ASP A CA 1
ATOM 638 C C . ASP A 1 82 ? 12.737 -15.164 -14.793 1.00 90.69 82 ASP A C 1
ATOM 640 O O . ASP A 1 82 ? 11.888 -14.356 -14.419 1.00 90.69 82 ASP A O 1
ATOM 644 N N . ALA A 1 83 ? 12.410 -16.309 -15.390 1.00 91.94 83 ALA A N 1
ATOM 645 C CA . ALA A 1 83 ? 11.037 -16.662 -15.744 1.00 91.94 83 ALA A CA 1
ATOM 646 C C . ALA A 1 83 ? 10.202 -17.218 -14.577 1.00 91.94 83 ALA A C 1
ATOM 648 O O . ALA A 1 83 ? 9.014 -17.496 -14.743 1.00 91.94 83 ALA A O 1
ATOM 649 N N . ARG A 1 84 ? 10.795 -17.433 -13.396 1.00 93.12 84 ARG A N 1
ATOM 650 C CA . ARG A 1 84 ? 10.076 -18.022 -12.262 1.00 93.12 84 ARG A CA 1
ATOM 651 C C . ARG A 1 84 ? 9.220 -16.949 -11.576 1.00 93.12 84 ARG A C 1
ATOM 653 O O . ARG A 1 84 ? 9.747 -15.984 -11.014 1.00 93.12 84 ARG A O 1
ATOM 660 N N . ILE A 1 85 ? 7.903 -17.148 -11.592 1.00 92.00 85 ILE A N 1
ATOM 661 C CA . ILE A 1 85 ? 6.899 -16.231 -11.040 1.00 92.00 85 ILE A CA 1
ATOM 662 C C . ILE A 1 85 ? 5.962 -16.998 -10.095 1.00 92.00 85 ILE A C 1
ATOM 664 O O . ILE A 1 85 ? 5.466 -18.056 -10.471 1.00 92.00 85 ILE A O 1
ATOM 668 N N . THR A 1 86 ? 5.715 -16.476 -8.887 1.00 90.12 86 THR A N 1
ATOM 669 C CA . THR A 1 86 ? 4.816 -17.101 -7.885 1.00 90.12 86 THR A CA 1
ATOM 670 C C . THR A 1 86 ? 3.514 -16.352 -7.649 1.00 90.12 86 THR A C 1
ATOM 672 O O . THR A 1 86 ? 2.590 -16.943 -7.115 1.00 90.12 86 THR A O 1
ATOM 675 N N . TYR A 1 87 ? 3.445 -15.080 -8.039 1.00 88.62 87 TYR A N 1
ATOM 676 C CA . TYR A 1 87 ? 2.276 -14.220 -7.822 1.00 88.62 87 TYR A CA 1
ATOM 677 C C . TYR A 1 87 ? 1.202 -14.386 -8.912 1.00 88.62 87 TYR A C 1
ATOM 679 O O . TYR A 1 87 ? 0.280 -13.582 -9.008 1.00 88.62 87 TYR A O 1
ATOM 687 N N . LEU A 1 88 ? 1.375 -15.366 -9.808 1.00 89.38 88 LEU A N 1
ATOM 688 C CA . LEU A 1 88 ? 0.394 -15.705 -10.834 1.00 89.38 88 LEU A CA 1
ATOM 689 C C . LEU A 1 88 ? -0.472 -16.884 -10.366 1.00 89.38 88 LEU A C 1
ATOM 691 O O . LEU A 1 88 ? 0.079 -17.837 -9.809 1.00 89.38 88 LEU A O 1
ATOM 695 N N . PRO A 1 89 ? -1.784 -16.882 -10.671 1.00 88.12 89 PRO A N 1
ATOM 696 C CA . PRO A 1 89 ? -2.526 -15.834 -11.385 1.00 88.12 89 PRO A CA 1
ATOM 697 C C . PRO A 1 89 ? -2.655 -14.537 -10.568 1.00 88.12 89 PRO A C 1
ATOM 699 O O . PRO A 1 89 ? -2.666 -14.577 -9.344 1.00 88.12 89 PRO A O 1
ATOM 702 N N . LEU A 1 90 ? -2.738 -13.393 -11.258 1.00 82.25 90 LEU A N 1
ATOM 703 C CA . LEU A 1 90 ? -2.998 -12.106 -10.609 1.00 82.25 90 LEU A CA 1
ATOM 704 C C . LEU A 1 90 ? -4.457 -12.081 -10.168 1.00 82.25 90 LEU A C 1
ATOM 706 O O . LEU A 1 90 ? -5.346 -11.962 -11.011 1.00 82.25 90 LEU A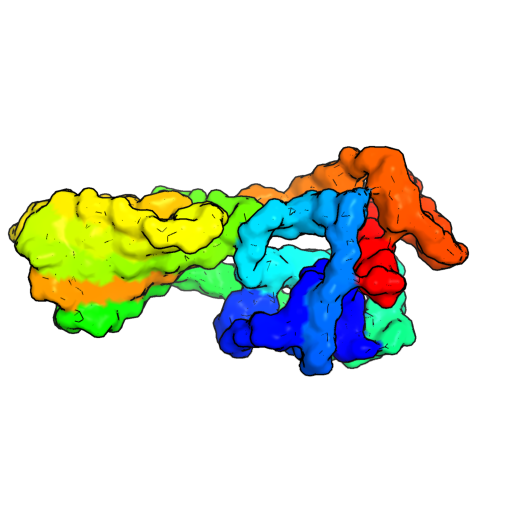 O 1
ATOM 710 N N . ASP A 1 91 ? -4.684 -12.225 -8.869 1.00 71.19 91 ASP A N 1
ATOM 711 C CA . ASP A 1 91 ? -6.016 -12.235 -8.284 1.00 71.19 91 ASP A CA 1
ATOM 712 C C . ASP A 1 91 ? -6.138 -11.149 -7.200 1.00 71.19 91 ASP A C 1
ATOM 714 O O . ASP A 1 91 ? -5.443 -11.169 -6.178 1.00 71.19 91 ASP A O 1
ATOM 718 N N . ASP A 1 92 ? -7.022 -10.179 -7.448 1.00 64.25 92 ASP A N 1
ATOM 719 C CA . ASP A 1 92 ? -7.350 -9.083 -6.526 1.00 64.25 92 ASP A CA 1
ATOM 720 C C . ASP A 1 92 ? -8.290 -9.531 -5.391 1.00 64.25 92 ASP A C 1
ATOM 722 O O . ASP A 1 92 ? -8.537 -8.758 -4.452 1.00 64.25 92 ASP A O 1
ATOM 726 N N . ASP A 1 93 ? -8.794 -10.772 -5.431 1.00 74.12 93 ASP A N 1
ATOM 727 C CA . ASP A 1 93 ? -9.776 -11.291 -4.479 1.00 74.12 93 ASP A CA 1
ATOM 728 C C . ASP A 1 93 ? -9.305 -11.158 -3.029 1.00 74.12 93 ASP A C 1
ATOM 730 O O . ASP A 1 93 ? -10.122 -10.915 -2.144 1.00 74.12 93 ASP A O 1
ATOM 734 N N . SER A 1 94 ? -7.999 -11.228 -2.751 1.00 75.69 94 SER A N 1
ATOM 735 C CA . SER A 1 94 ? -7.487 -11.062 -1.384 1.00 75.69 94 SER A CA 1
ATOM 736 C C . SER A 1 94 ? -7.850 -9.694 -0.783 1.00 75.69 94 SER A C 1
ATOM 738 O O . SER A 1 94 ? -8.446 -9.634 0.294 1.00 75.69 94 SER A O 1
ATOM 740 N N . PHE A 1 95 ? -7.582 -8.588 -1.481 1.00 86.06 95 PHE A N 1
ATOM 741 C CA . PHE A 1 95 ? -7.908 -7.244 -0.991 1.00 86.06 95 PHE A CA 1
ATOM 742 C C . PHE A 1 95 ? -9.406 -6.949 -1.063 1.00 86.06 95 PHE A C 1
ATOM 744 O O . PHE A 1 95 ? -9.960 -6.357 -0.132 1.00 86.06 95 PHE A O 1
ATOM 751 N N . VAL A 1 96 ? -10.080 -7.387 -2.130 1.00 85.25 96 VAL A N 1
ATOM 752 C CA . VAL A 1 96 ? -11.528 -7.190 -2.284 1.00 85.25 96 VAL A CA 1
ATOM 753 C C . VAL A 1 96 ? -12.291 -7.908 -1.173 1.00 85.25 96 VAL A C 1
ATOM 755 O O . VAL A 1 96 ? -13.130 -7.284 -0.517 1.00 85.25 96 VAL A O 1
ATOM 758 N N . ASN A 1 97 ? -11.956 -9.168 -0.890 1.00 85.56 97 ASN A N 1
ATOM 759 C CA . ASN A 1 97 ? -12.586 -9.943 0.176 1.00 85.56 97 ASN A CA 1
ATOM 760 C C . ASN A 1 97 ? -12.329 -9.327 1.552 1.00 85.56 97 ASN A C 1
ATOM 762 O O . ASN A 1 97 ? -13.259 -9.235 2.350 1.00 85.56 97 ASN A O 1
ATOM 766 N N . LEU A 1 98 ? -11.120 -8.823 1.822 1.00 86.50 98 LEU A N 1
ATOM 767 C CA . LEU A 1 98 ? -10.824 -8.112 3.072 1.00 86.50 98 LEU A CA 1
ATOM 768 C C . LEU A 1 98 ? -11.645 -6.823 3.213 1.00 86.50 98 LEU A C 1
ATOM 770 O O . LEU A 1 98 ? -12.191 -6.530 4.280 1.00 86.50 98 LEU A O 1
ATOM 774 N N . TRP A 1 99 ? -11.800 -6.049 2.137 1.00 88.81 99 TRP A N 1
ATOM 775 C CA . TRP A 1 99 ? -12.628 -4.847 2.183 1.00 88.81 99 TRP A CA 1
ATOM 776 C C . TRP A 1 99 ? -14.119 -5.151 2.321 1.00 88.81 99 TRP A C 1
ATOM 778 O O . TRP A 1 99 ? -14.813 -4.353 2.954 1.00 88.81 99 TRP A O 1
ATOM 788 N N . LEU A 1 100 ? -14.610 -6.250 1.745 1.00 87.62 100 LEU A N 1
ATOM 789 C CA . LEU A 1 100 ? -15.999 -6.696 1.884 1.00 87.62 100 LEU A CA 1
ATOM 790 C C . LEU A 1 100 ? -16.281 -7.295 3.268 1.00 87.62 100 LEU A C 1
ATOM 792 O O . LEU A 1 100 ? -17.351 -7.043 3.817 1.00 87.62 100 LEU A O 1
ATOM 796 N N . ALA A 1 101 ? -15.324 -8.027 3.847 1.00 88.69 101 ALA A N 1
ATOM 797 C CA . ALA A 1 101 ? -15.428 -8.585 5.195 1.00 88.69 101 ALA A CA 1
ATOM 798 C C . ALA A 1 101 ? -15.524 -7.489 6.270 1.00 88.69 101 ALA A C 1
ATOM 800 O O . ALA A 1 101 ? -16.232 -7.656 7.262 1.00 88.69 101 ALA A O 1
ATOM 801 N N . GLY A 1 102 ? -14.860 -6.349 6.049 1.00 91.31 102 GLY A N 1
ATOM 802 C CA . GLY A 1 102 ? -14.889 -5.214 6.968 1.00 91.31 102 GLY A CA 1
ATOM 803 C C . GLY A 1 102 ? -13.904 -5.358 8.137 1.00 91.31 102 GLY A C 1
ATOM 804 O O . GLY A 1 102 ? -12.982 -6.172 8.070 1.00 91.31 102 GLY A O 1
ATOM 805 N N . PRO A 1 103 ? -14.053 -4.541 9.195 1.00 95.00 103 PRO A N 1
ATOM 806 C CA . PRO A 1 103 ? -13.157 -4.575 10.343 1.00 95.00 103 PRO A CA 1
ATOM 807 C C . PRO A 1 103 ? -13.277 -5.896 11.110 1.00 95.00 103 PRO A C 1
ATOM 809 O O . PRO A 1 103 ? -14.373 -6.386 11.385 1.00 95.00 103 PRO A O 1
ATOM 812 N N . ARG A 1 104 ? -12.135 -6.437 11.526 1.00 93.62 104 ARG A N 1
ATOM 813 C CA . ARG A 1 104 ? -12.038 -7.633 12.360 1.00 93.62 104 ARG A CA 1
ATOM 814 C C . ARG A 1 104 ? -11.938 -7.237 13.827 1.00 93.62 104 ARG A C 1
ATOM 816 O O . ARG A 1 104 ? -11.153 -6.367 14.194 1.00 93.62 104 ARG A O 1
ATOM 823 N N . VAL A 1 105 ? -12.699 -7.915 14.682 1.00 95.44 105 VAL A N 1
ATOM 824 C CA . VAL A 1 105 ? -12.629 -7.747 16.138 1.00 95.44 105 VAL A CA 1
ATOM 825 C C . VAL A 1 105 ? -12.123 -9.039 16.760 1.00 95.44 105 VAL A C 1
ATOM 827 O O . VAL A 1 105 ? -12.726 -10.096 16.594 1.00 95.44 105 VAL A O 1
ATOM 830 N N . THR A 1 106 ? -11.030 -8.945 17.510 1.00 95.12 106 THR A N 1
ATOM 831 C CA . THR A 1 106 ? -10.488 -10.039 18.316 1.00 95.12 106 THR A CA 1
ATOM 832 C C . THR A 1 106 ? -10.602 -9.669 19.788 1.00 95.12 106 THR A C 1
ATOM 834 O O . THR A 1 106 ? -9.997 -8.701 20.248 1.00 95.12 106 THR A O 1
ATOM 837 N N . ARG A 1 107 ? -11.366 -10.444 20.558 1.00 94.69 107 ARG A N 1
ATOM 838 C CA . ARG A 1 107 ? -11.423 -10.286 22.015 1.00 94.69 107 ARG A CA 1
ATOM 839 C C . ARG A 1 107 ? -10.104 -10.748 22.638 1.00 94.69 107 ARG A C 1
ATOM 841 O O . ARG A 1 107 ? -9.669 -11.869 22.393 1.00 94.69 107 ARG A O 1
ATOM 848 N N . LEU A 1 108 ? -9.494 -9.892 23.453 1.00 94.81 108 LEU A N 1
ATOM 849 C CA . LEU A 1 108 ? -8.241 -10.170 24.160 1.00 94.81 108 LEU A CA 1
ATOM 850 C C . LEU A 1 108 ? -8.501 -10.649 25.593 1.00 94.81 108 LEU A C 1
ATOM 852 O O . LEU A 1 108 ? -7.892 -11.618 26.040 1.00 94.81 108 LEU A O 1
ATOM 856 N N . THR A 1 109 ? -9.415 -9.987 26.308 1.00 93.69 109 THR A N 1
ATOM 857 C CA . THR A 1 109 ? -9.779 -10.310 27.699 1.00 93.69 109 THR A CA 1
ATOM 858 C C . THR A 1 109 ? -11.270 -10.098 27.955 1.00 93.69 109 THR A C 1
ATOM 860 O O . THR A 1 109 ? -11.941 -9.353 27.239 1.00 93.69 109 THR A O 1
ATOM 863 N N . GLY A 1 110 ? -11.783 -10.729 29.016 1.00 88.06 110 GLY A N 1
ATOM 864 C CA . GLY A 1 110 ? -13.191 -10.656 29.409 1.00 88.06 110 GLY A CA 1
ATOM 865 C C . GLY A 1 110 ? -14.106 -11.546 28.563 1.00 88.06 110 GLY A C 1
ATOM 866 O O . GLY A 1 110 ? -13.653 -12.327 27.729 1.00 88.06 110 GLY A O 1
ATOM 867 N N . THR A 1 111 ? -15.412 -11.440 28.806 1.00 85.25 111 THR A N 1
ATOM 868 C CA . THR A 1 111 ? -16.458 -12.199 28.093 1.00 85.25 111 THR A CA 1
ATOM 869 C C . THR A 1 111 ? -17.355 -11.314 27.235 1.00 85.25 111 THR A C 1
ATOM 871 O O . THR A 1 111 ? -18.147 -11.827 26.451 1.00 85.25 111 THR A O 1
ATOM 874 N N . ALA A 1 112 ? -17.228 -9.992 27.353 1.00 85.88 112 ALA A N 1
ATOM 875 C CA . ALA A 1 112 ? -18.040 -9.055 26.601 1.00 85.88 112 ALA A CA 1
ATOM 876 C C . ALA A 1 112 ? -17.714 -9.094 25.102 1.00 85.88 112 ALA A C 1
ATOM 878 O O . ALA A 1 112 ? -16.549 -9.125 24.693 1.00 85.88 112 ALA A O 1
ATOM 879 N N . GLU A 1 113 ? -18.764 -9.079 24.288 1.00 87.06 113 GLU A N 1
ATOM 880 C CA . GLU A 1 113 ? -18.660 -8.985 22.835 1.00 87.06 113 GLU A CA 1
ATOM 881 C C . GLU A 1 113 ? -18.576 -7.522 22.387 1.00 87.06 113 GLU A C 1
ATOM 883 O O . GLU A 1 113 ? -19.053 -6.601 23.062 1.00 87.06 113 GLU A O 1
ATOM 888 N N . GLY A 1 114 ? -17.968 -7.323 21.222 1.00 90.06 114 GLY A N 1
ATOM 889 C CA . GLY A 1 114 ? -17.856 -6.031 20.566 1.00 90.06 114 GLY A CA 1
ATOM 890 C C . GLY A 1 114 ? -17.995 -6.186 19.059 1.00 90.06 114 GLY A C 1
ATOM 891 O O . GLY A 1 114 ? -17.588 -7.196 18.489 1.00 90.06 114 GLY A O 1
ATOM 892 N N . ILE A 1 115 ? -18.585 -5.186 18.418 1.00 92.62 115 ILE A N 1
ATOM 893 C CA . ILE A 1 115 ? -18.850 -5.165 16.983 1.00 92.62 115 ILE A CA 1
ATOM 894 C C . ILE A 1 115 ? -18.219 -3.904 16.409 1.00 92.62 115 ILE A C 1
ATOM 896 O O . ILE A 1 115 ? -18.432 -2.802 16.917 1.00 92.62 115 ILE A O 1
ATOM 900 N N . ALA A 1 116 ? -17.450 -4.069 15.336 1.00 94.88 116 ALA A N 1
ATOM 901 C CA . ALA A 1 116 ? -16.930 -2.968 14.541 1.00 94.88 116 ALA A CA 1
ATOM 902 C C . ALA A 1 116 ? -17.689 -2.882 13.213 1.00 94.88 116 ALA A C 1
ATOM 904 O O . ALA A 1 116 ? -18.063 -3.898 12.631 1.00 94.88 116 ALA A O 1
ATOM 905 N N . SER A 1 117 ? -17.919 -1.666 12.724 1.00 93.88 117 SER A N 1
ATOM 906 C CA . SER A 1 117 ? -18.529 -1.429 11.414 1.00 93.88 117 SER A CA 1
ATOM 907 C C . SER A 1 117 ? -18.051 -0.107 10.823 1.00 93.88 117 SER A C 1
ATOM 909 O O . SER A 1 117 ? -17.854 0.871 11.545 1.00 93.88 117 SER A O 1
ATOM 911 N N . ARG A 1 118 ? -17.879 -0.046 9.500 1.00 93.12 118 ARG A N 1
ATOM 912 C CA . ARG A 1 118 ? -17.544 1.208 8.815 1.00 93.12 118 ARG A CA 1
ATOM 913 C C . ARG A 1 118 ? -18.790 2.075 8.669 1.00 93.12 118 ARG A C 1
ATOM 915 O O . ARG A 1 118 ? -19.804 1.624 8.151 1.00 93.12 118 ARG A O 1
ATOM 922 N N . GLN A 1 119 ? -18.688 3.331 9.088 1.00 91.50 119 GLN A N 1
ATOM 923 C CA . GLN A 1 119 ? -19.748 4.339 8.972 1.00 91.50 119 GLN A CA 1
ATOM 924 C C . GLN A 1 119 ? -19.649 5.149 7.666 1.00 91.50 119 GLN A C 1
ATOM 926 O O . GLN A 1 119 ? -20.350 6.139 7.482 1.00 91.50 119 GLN A O 1
ATOM 931 N N . GLY A 1 120 ? -18.754 4.755 6.759 1.00 88.62 120 GLY A N 1
ATOM 932 C CA . GLY A 1 120 ? -18.508 5.421 5.486 1.00 88.62 120 GLY A CA 1
ATOM 933 C C . GLY A 1 120 ? -17.298 4.832 4.770 1.00 88.62 120 GLY A C 1
ATOM 934 O O . GLY A 1 120 ? -16.729 3.829 5.204 1.00 88.62 120 GLY A O 1
ATOM 935 N N . ASP A 1 121 ? -16.884 5.476 3.683 1.00 89.56 121 ASP A N 1
ATOM 936 C CA . ASP A 1 121 ? -15.751 5.025 2.875 1.00 89.56 121 ASP A CA 1
ATOM 937 C C . ASP A 1 121 ? -14.417 5.334 3.571 1.00 89.56 121 ASP A C 1
ATOM 939 O O . ASP A 1 121 ? -14.044 6.496 3.746 1.00 89.56 121 ASP A O 1
ATOM 943 N N . PHE A 1 122 ? -13.710 4.292 4.009 1.00 93.12 122 PHE A N 1
ATOM 944 C CA . PHE A 1 122 ? -12.422 4.432 4.679 1.00 93.12 122 PHE A CA 1
ATOM 945 C C . PHE A 1 122 ? -11.294 4.421 3.643 1.00 93.12 122 PHE A C 1
ATOM 947 O O . PHE A 1 122 ? -10.879 3.350 3.199 1.00 93.12 122 PHE A O 1
ATOM 954 N N . ARG A 1 123 ? -10.800 5.602 3.247 1.00 93.00 123 ARG A N 1
ATOM 955 C CA . ARG A 1 123 ? -9.735 5.743 2.239 1.00 93.00 123 ARG A CA 1
ATOM 956 C C . ARG A 1 123 ? -8.490 6.448 2.761 1.00 93.00 123 ARG A C 1
ATOM 958 O O . ARG A 1 123 ? -8.612 7.435 3.481 1.00 93.00 123 ARG A O 1
ATOM 965 N N . ARG A 1 124 ? -7.310 5.967 2.357 1.00 91.12 124 ARG A N 1
ATOM 966 C CA . ARG A 1 124 ? -5.978 6.466 2.747 1.00 91.12 124 ARG A CA 1
ATOM 967 C C . ARG A 1 124 ? -4.956 6.240 1.627 1.00 91.12 124 ARG A C 1
ATOM 969 O O . ARG A 1 124 ? -5.107 5.308 0.851 1.00 91.12 124 ARG A O 1
ATOM 976 N N . ASP A 1 125 ? -3.921 7.073 1.542 1.00 86.69 125 ASP A N 1
ATOM 977 C CA . ASP A 1 125 ? -2.814 6.924 0.568 1.00 86.69 125 ASP A CA 1
ATOM 978 C C . ASP A 1 125 ? -1.438 6.741 1.224 1.00 86.69 125 ASP A C 1
ATOM 980 O O . ASP A 1 125 ? -0.434 6.567 0.538 1.00 86.69 125 ASP A O 1
ATOM 984 N N . ASP A 1 126 ? -1.395 6.789 2.549 1.00 83.56 126 ASP A N 1
ATOM 985 C CA . ASP A 1 126 ? -0.203 6.649 3.374 1.00 83.56 126 ASP A CA 1
ATOM 986 C C . ASP A 1 126 ? -0.093 5.239 3.962 1.00 83.56 126 ASP A C 1
ATOM 988 O O . ASP A 1 126 ? 0.928 4.583 3.785 1.00 83.56 126 ASP A O 1
ATOM 992 N N . LYS A 1 127 ? -1.146 4.749 4.626 1.00 87.56 127 LYS A N 1
ATOM 993 C CA . LYS A 1 127 ? -1.197 3.417 5.245 1.00 87.56 127 LYS A CA 1
ATOM 994 C C . LYS A 1 127 ? -2.584 2.810 5.097 1.00 87.56 127 LYS A C 1
ATOM 996 O O . LYS A 1 127 ? -3.587 3.500 5.301 1.00 87.56 127 LYS A O 1
ATOM 1001 N N . LEU A 1 128 ? -2.645 1.518 4.782 1.00 91.69 128 LEU A N 1
ATOM 1002 C CA . LEU A 1 128 ? -3.917 0.807 4.649 1.00 91.69 128 LEU A CA 1
ATOM 1003 C C . LEU A 1 128 ? -4.300 0.029 5.905 1.00 91.69 128 LEU A C 1
ATOM 1005 O O . LEU A 1 128 ? -5.479 -0.049 6.218 1.00 91.69 128 LEU A O 1
ATOM 1009 N N . SER A 1 129 ? -3.343 -0.543 6.623 1.00 91.88 129 SER A N 1
ATOM 1010 C CA . SER A 1 129 ? -3.555 -1.371 7.805 1.00 91.88 129 SER A CA 1
ATOM 1011 C C . SER A 1 129 ? -3.661 -0.510 9.056 1.00 91.88 129 SER A C 1
ATOM 1013 O O . SER A 1 129 ? -2.754 0.260 9.377 1.00 91.88 129 SER A O 1
ATOM 1015 N N . TRP A 1 130 ? -4.741 -0.698 9.807 1.00 92.69 130 TRP A N 1
ATOM 1016 C CA . TRP A 1 130 ? -4.988 0.004 11.060 1.00 92.69 130 TRP A CA 1
ATOM 1017 C C . TRP A 1 130 ? -5.337 -0.973 12.174 1.00 92.69 130 TRP A C 1
ATOM 1019 O O . TRP A 1 130 ? -6.055 -1.948 11.962 1.00 92.69 130 TRP A O 1
ATOM 1029 N N . SER A 1 131 ? -4.837 -0.686 13.375 1.00 94.62 131 SER A N 1
ATOM 1030 C CA . SER A 1 131 ? -5.108 -1.483 14.568 1.00 94.62 131 SER A CA 1
ATOM 1031 C C . SER A 1 131 ? -5.352 -0.590 15.776 1.00 94.62 131 SER A C 1
ATOM 1033 O O . SER A 1 131 ? -4.532 0.281 16.084 1.00 94.62 131 SER A O 1
ATOM 1035 N N . TRP A 1 132 ? -6.426 -0.865 16.506 1.00 96.62 132 TRP A N 1
ATOM 1036 C CA . TRP A 1 132 ? -6.761 -0.212 17.765 1.00 96.62 132 TRP A CA 1
ATOM 1037 C C . TRP A 1 132 ? -6.890 -1.259 18.861 1.00 96.62 132 TRP A C 1
ATOM 1039 O O . TRP A 1 132 ? -7.535 -2.291 18.682 1.00 96.62 132 TRP A O 1
ATOM 1049 N N . ARG A 1 133 ? -6.318 -0.978 20.027 1.00 96.69 133 ARG A N 1
ATOM 1050 C CA . ARG A 1 133 ? -6.577 -1.735 21.248 1.00 96.69 133 ARG A CA 1
ATOM 1051 C C . ARG A 1 133 ? -7.488 -0.917 22.141 1.00 96.69 133 ARG A C 1
ATOM 1053 O O . ARG A 1 133 ? -7.102 0.166 22.571 1.00 96.69 133 ARG A O 1
ATOM 1060 N N . LEU A 1 134 ? -8.668 -1.444 22.431 1.00 94.81 134 LEU A N 1
ATOM 1061 C CA . LEU A 1 134 ? -9.605 -0.841 23.369 1.00 94.81 134 LEU A CA 1
ATOM 1062 C C . LEU A 1 134 ? -9.625 -1.652 24.662 1.00 94.81 134 LEU A C 1
ATOM 1064 O O . LEU A 1 134 ? -9.684 -2.880 24.618 1.00 94.81 134 LEU A O 1
ATOM 1068 N N . THR A 1 135 ? -9.605 -0.972 25.803 1.00 94.31 135 THR A N 1
ATOM 1069 C CA . THR A 1 135 ? -9.756 -1.577 27.131 1.00 94.31 135 THR A CA 1
ATOM 1070 C C . THR A 1 135 ? -10.838 -0.832 27.899 1.00 94.31 135 THR A C 1
ATOM 1072 O O . THR A 1 135 ? -10.777 0.388 28.003 1.00 94.31 135 THR A O 1
ATOM 1075 N N . ALA A 1 136 ? -11.832 -1.547 28.424 1.00 91.88 136 ALA A N 1
ATOM 1076 C CA . ALA A 1 136 ? -12.833 -0.982 29.323 1.00 91.88 136 ALA A CA 1
ATOM 1077 C C . ALA A 1 136 ? -12.236 -0.857 30.734 1.00 91.88 136 ALA A C 1
ATOM 1079 O O . ALA A 1 136 ? -12.063 -1.856 31.434 1.00 91.88 136 ALA A O 1
ATOM 1080 N N . ASP A 1 137 ? -11.903 0.363 31.147 1.00 90.50 137 ASP A N 1
ATOM 1081 C CA . ASP A 1 137 ? -11.203 0.637 32.409 1.00 90.50 137 ASP A CA 1
ATOM 1082 C C . ASP A 1 137 ? -12.161 0.670 33.605 1.00 90.50 137 ASP A C 1
ATOM 1084 O O . ASP A 1 137 ? -11.793 0.333 34.729 1.00 90.50 137 ASP A O 1
ATOM 1088 N N . SER A 1 138 ? -13.409 1.079 33.373 1.00 85.12 138 SER A N 1
ATOM 1089 C CA . SER A 1 138 ? -14.461 1.127 34.389 1.00 85.12 138 SER A CA 1
ATOM 1090 C C . SER A 1 138 ? -15.839 0.938 33.756 1.00 85.12 138 SER A C 1
ATOM 1092 O O . SER A 1 138 ? -15.955 0.737 32.554 1.00 85.12 138 SER A O 1
ATOM 1094 N N . GLY A 1 139 ? -16.911 1.046 34.545 1.00 80.94 139 GLY A N 1
ATOM 1095 C CA . GLY A 1 139 ? -18.274 0.991 34.012 1.00 80.94 139 GLY A CA 1
ATOM 1096 C C . GLY A 1 139 ? -18.609 2.112 33.021 1.00 80.94 139 GLY A C 1
ATOM 1097 O O . GLY A 1 139 ? -19.572 1.965 32.282 1.00 80.94 139 GLY A O 1
ATOM 1098 N N . THR A 1 140 ? -17.856 3.215 32.983 1.00 85.75 140 THR A N 1
ATOM 1099 C CA . THR A 1 140 ? -18.164 4.389 32.143 1.00 85.75 140 THR A CA 1
ATOM 1100 C C . THR A 1 140 ? -16.980 4.903 31.333 1.00 85.75 140 THR A C 1
ATOM 1102 O O . THR A 1 140 ? -17.121 5.908 30.635 1.00 85.75 140 THR A O 1
ATOM 1105 N N . GLN A 1 141 ? -15.813 4.263 31.418 1.00 89.81 141 GLN A N 1
ATOM 1106 C CA . GLN A 1 141 ? -14.605 4.718 30.732 1.00 89.81 141 GLN A CA 1
ATOM 1107 C C . GLN A 1 141 ? -13.886 3.573 30.037 1.00 89.81 141 GLN A C 1
ATOM 1109 O O . GLN A 1 141 ? -13.780 2.473 30.579 1.00 89.81 141 GLN A O 1
ATOM 1114 N N . ALA A 1 142 ? -13.373 3.863 28.846 1.00 91.38 142 ALA A N 1
ATOM 1115 C CA . ALA A 1 142 ? -12.495 2.976 28.101 1.00 91.38 142 ALA A CA 1
ATOM 1116 C C . ALA A 1 142 ? -11.315 3.750 27.526 1.00 91.38 142 ALA A C 1
ATOM 1118 O O . ALA A 1 142 ? -11.452 4.902 27.114 1.00 91.38 142 ALA A O 1
ATOM 1119 N N . THR A 1 143 ? -10.180 3.081 27.412 1.00 94.81 143 THR A N 1
ATOM 1120 C CA . THR A 1 143 ? -8.975 3.610 26.792 1.00 94.81 143 THR A CA 1
ATOM 1121 C C . THR A 1 143 ? -8.773 2.957 25.433 1.00 94.81 143 THR A C 1
ATOM 1123 O O . THR A 1 143 ? -8.754 1.733 25.324 1.00 94.81 143 THR A O 1
ATOM 1126 N N . ILE A 1 144 ? -8.589 3.775 24.396 1.00 95.44 144 ILE A N 1
ATOM 1127 C CA . ILE A 1 144 ? -8.147 3.341 23.068 1.00 95.44 144 ILE A CA 1
ATOM 1128 C C . ILE A 1 144 ? -6.671 3.669 22.908 1.00 95.44 144 ILE A C 1
ATOM 1130 O O . ILE A 1 144 ? -6.271 4.816 23.107 1.00 95.44 144 ILE A O 1
ATOM 1134 N N . LYS A 1 145 ? -5.891 2.683 22.471 1.00 96.31 145 LYS A N 1
ATOM 1135 C CA . LYS A 1 145 ? -4.502 2.826 22.036 1.00 96.31 145 LYS A CA 1
ATOM 1136 C C . LYS A 1 145 ? -4.353 2.448 20.568 1.00 96.31 145 LYS A C 1
ATOM 1138 O O . LYS A 1 145 ? -4.953 1.469 20.131 1.00 96.31 145 LYS A O 1
ATOM 1143 N N . TRP A 1 146 ? -3.561 3.201 19.816 1.00 94.62 146 TRP A N 1
ATOM 1144 C CA . TRP A 1 146 ? -3.245 2.913 18.412 1.00 94.62 146 TRP A CA 1
ATOM 1145 C C . TRP A 1 146 ? -1.904 3.537 18.027 1.00 94.62 146 TRP A C 1
ATOM 1147 O O . TRP A 1 146 ? -1.418 4.421 18.725 1.00 94.62 146 TRP A O 1
ATOM 1157 N N . ALA A 1 147 ? -1.309 3.092 16.924 1.00 86.75 147 ALA A N 1
ATOM 1158 C CA . ALA A 1 147 ? -0.158 3.767 16.332 1.00 86.75 147 ALA A CA 1
ATOM 1159 C C . ALA A 1 147 ? -0.646 4.836 15.346 1.00 86.75 147 ALA A C 1
ATOM 1161 O O . ALA A 1 147 ? -1.488 4.545 14.496 1.00 86.75 147 ALA A O 1
ATOM 1162 N N . ASP A 1 148 ? -0.141 6.061 15.454 1.00 75.94 148 ASP A N 1
ATOM 1163 C CA . ASP A 1 148 ? -0.489 7.135 14.526 1.00 75.94 148 ASP A CA 1
ATOM 1164 C C . ASP A 1 148 ? 0.209 6.987 13.154 1.00 75.94 148 ASP A C 1
ATOM 1166 O O . ASP A 1 148 ? 0.893 6.003 12.840 1.00 75.94 148 ASP A O 1
ATOM 1170 N N . GLU A 1 149 ? 0.042 7.996 12.302 1.00 69.00 149 GLU A N 1
ATOM 1171 C CA . GLU A 1 149 ? 0.634 8.050 10.962 1.00 69.00 149 GLU A CA 1
ATOM 1172 C C . GLU A 1 149 ? 2.174 7.971 10.996 1.00 69.00 149 GLU A C 1
ATOM 1174 O O . GLU A 1 149 ? 2.793 7.420 10.084 1.00 69.00 149 GLU A O 1
ATOM 1179 N N . THR A 1 150 ? 2.805 8.405 12.090 1.00 70.25 150 THR A N 1
ATOM 1180 C CA . THR A 1 150 ? 4.259 8.320 12.308 1.00 70.25 150 THR A CA 1
ATOM 1181 C C . THR A 1 150 ? 4.698 6.994 12.935 1.00 70.25 150 THR A C 1
ATOM 1183 O O . THR A 1 150 ? 5.886 6.679 12.951 1.00 70.25 150 THR A O 1
ATOM 1186 N N . GLY A 1 151 ? 3.742 6.180 13.393 1.00 74.88 151 GLY A N 1
ATOM 1187 C CA . GLY A 1 151 ? 3.989 4.946 14.135 1.00 74.88 151 GLY A CA 1
ATOM 1188 C C . GLY A 1 151 ? 4.135 5.157 15.644 1.00 74.88 151 GLY A C 1
ATOM 1189 O O . GLY A 1 151 ? 4.440 4.199 16.353 1.00 74.88 151 GLY A O 1
ATOM 1190 N N . ALA A 1 152 ? 3.917 6.376 16.147 1.00 83.44 152 ALA A N 1
ATOM 1191 C CA . ALA A 1 152 ? 3.954 6.662 17.573 1.00 83.44 152 ALA A CA 1
ATOM 1192 C C . ALA A 1 152 ? 2.679 6.152 18.260 1.00 83.44 152 ALA A C 1
ATOM 1194 O O . ALA A 1 152 ? 1.565 6.333 17.761 1.00 83.44 152 ALA A O 1
ATOM 1195 N N . GLU A 1 153 ? 2.831 5.510 19.423 1.00 91.44 153 GLU A N 1
ATOM 1196 C CA . GLU A 1 153 ? 1.685 5.051 20.208 1.00 91.44 153 GLU A CA 1
ATOM 1197 C C . GLU A 1 153 ? 0.918 6.257 20.764 1.00 91.44 153 GLU A C 1
ATOM 1199 O O . GLU A 1 153 ? 1.447 7.078 21.513 1.00 91.44 153 GLU A O 1
ATOM 1204 N N . THR A 1 154 ? -0.356 6.344 20.404 1.00 92.94 154 THR A N 1
ATOM 1205 C CA . THR A 1 154 ? -1.293 7.371 20.849 1.00 92.94 154 THR A CA 1
ATOM 1206 C C . THR A 1 154 ? -2.373 6.738 21.715 1.00 92.94 154 THR A C 1
ATOM 1208 O O . THR A 1 154 ? -2.752 5.582 21.523 1.00 92.94 154 THR A O 1
ATOM 1211 N N . THR A 1 155 ? -2.873 7.496 22.692 1.00 94.12 155 THR A N 1
ATOM 1212 C CA . THR A 1 155 ? -3.916 7.056 23.623 1.00 94.12 155 THR A CA 1
ATOM 1213 C C . THR A 1 155 ? -5.059 8.068 23.681 1.00 94.12 155 THR A C 1
ATOM 1215 O O . THR A 1 155 ? -4.827 9.276 23.700 1.00 94.12 155 THR A O 1
ATOM 1218 N N . LYS A 1 156 ? -6.302 7.585 23.749 1.00 92.94 156 LYS A N 1
ATOM 1219 C CA . LYS A 1 156 ? -7.508 8.399 23.943 1.00 92.94 156 LYS A CA 1
ATOM 1220 C C . LYS A 1 156 ? -8.422 7.741 24.967 1.00 92.94 156 LYS A C 1
ATOM 1222 O O . LYS A 1 156 ? -8.753 6.567 24.830 1.00 92.94 156 LYS A O 1
ATOM 1227 N N . VAL A 1 157 ? -8.874 8.521 25.943 1.00 92.19 157 VAL A N 1
ATOM 1228 C CA . VAL A 1 157 ? -9.900 8.092 26.898 1.00 92.19 157 VAL A CA 1
ATOM 1229 C C . VAL A 1 157 ? -11.278 8.428 26.336 1.00 92.19 157 VAL A C 1
ATOM 1231 O O . VAL A 1 157 ? -11.525 9.531 25.845 1.00 92.19 157 VAL A O 1
ATOM 1234 N N . LEU A 1 158 ? -12.174 7.456 26.400 1.00 87.75 158 LEU A N 1
ATOM 1235 C CA . LEU A 1 158 ? -13.570 7.550 26.019 1.00 87.75 158 LEU A CA 1
ATOM 1236 C C . LEU A 1 158 ? -14.438 7.478 27.262 1.00 87.75 158 LEU A C 1
ATOM 1238 O O . LEU A 1 158 ? -14.163 6.701 28.172 1.00 87.75 158 LEU A O 1
ATOM 1242 N N . THR A 1 159 ? -15.521 8.246 27.264 1.00 85.69 159 THR A N 1
ATOM 1243 C CA . THR A 1 159 ? -16.582 8.127 28.265 1.00 85.69 159 THR A CA 1
ATOM 1244 C C . THR A 1 159 ? -17.839 7.588 27.590 1.00 85.69 159 THR A C 1
ATOM 1246 O O . THR A 1 159 ? -18.197 8.049 26.507 1.00 85.69 159 THR A O 1
ATOM 1249 N N . TYR A 1 160 ? -18.499 6.614 28.213 1.00 78.81 160 TYR A N 1
ATOM 1250 C CA . TYR A 1 160 ? -19.731 5.994 27.720 1.00 78.81 160 TYR A CA 1
ATOM 1251 C C . TYR A 1 160 ? -20.702 5.694 28.874 1.00 78.81 160 TYR A C 1
ATOM 1253 O O . TYR A 1 160 ? -20.341 5.736 30.051 1.00 78.81 160 TYR A O 1
ATOM 1261 N N . SER A 1 161 ? -21.962 5.398 28.549 1.00 71.81 161 SER A N 1
ATOM 1262 C CA . SER A 1 161 ? -22.988 5.056 29.539 1.00 71.81 161 SER A CA 1
ATOM 1263 C C . SER A 1 161 ? -22.906 3.586 29.964 1.00 71.81 161 SER A C 1
ATOM 1265 O O . SER A 1 161 ? -23.020 2.701 29.120 1.00 71.81 161 SER A O 1
ATOM 1267 N N . ALA A 1 162 ? -22.792 3.328 31.269 1.00 62.28 162 ALA A N 1
ATOM 1268 C CA . ALA A 1 162 ? -22.607 1.988 31.843 1.00 62.28 162 ALA A CA 1
ATOM 1269 C C . ALA A 1 162 ? -23.780 1.010 31.655 1.00 62.28 162 ALA A C 1
ATOM 1271 O O . ALA A 1 162 ? -2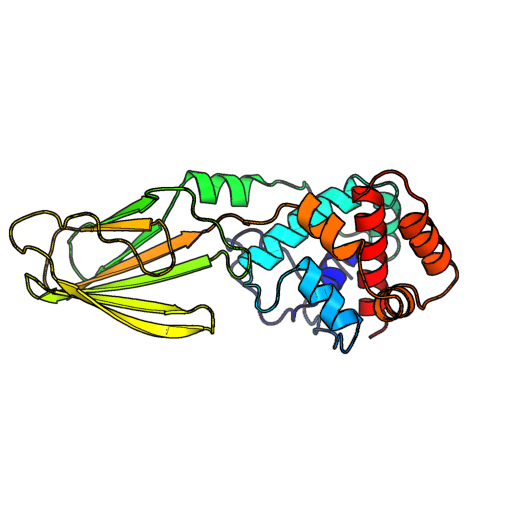3.606 -0.196 31.802 1.00 62.28 162 ALA A O 1
ATOM 1272 N N . SER A 1 163 ? -24.985 1.521 31.401 1.00 58.34 163 SER A N 1
ATOM 1273 C CA . SER A 1 163 ? -26.242 0.773 31.524 1.00 58.34 163 SER A CA 1
ATOM 1274 C C . SER A 1 163 ? -26.762 0.153 30.220 1.00 58.34 163 SER A C 1
ATOM 1276 O O . SER A 1 163 ? -27.829 -0.455 30.228 1.00 58.34 163 SER A O 1
ATOM 1278 N N . SER A 1 164 ? -26.049 0.296 29.098 1.00 57.78 164 SER A N 1
ATOM 1279 C CA . SER A 1 164 ? -26.441 -0.278 27.803 1.00 57.78 164 SER A CA 1
ATOM 1280 C C . SER A 1 164 ? -25.229 -0.470 26.886 1.00 57.78 164 SER A C 1
ATOM 1282 O O . SER A 1 164 ? -24.110 -0.099 27.242 1.00 57.78 164 SER A O 1
ATOM 1284 N N . LEU A 1 165 ? -25.454 -1.084 25.720 1.00 67.94 165 LEU A N 1
ATOM 1285 C CA . LEU A 1 165 ? -24.509 -1.077 24.604 1.00 67.94 165 LEU A CA 1
ATOM 1286 C C . LEU A 1 165 ? -23.962 0.349 24.425 1.00 67.94 165 LEU A C 1
ATOM 1288 O O . LEU A 1 165 ? -24.747 1.300 24.415 1.00 67.94 165 LEU A O 1
ATOM 1292 N N . THR A 1 166 ? -22.644 0.522 24.301 1.00 71.94 166 THR A N 1
ATOM 1293 C CA . THR A 1 166 ? -22.120 1.858 24.011 1.00 71.94 166 THR A CA 1
ATOM 1294 C C . THR A 1 166 ? -22.759 2.373 22.724 1.00 71.94 166 THR A C 1
ATOM 1296 O O . THR A 1 166 ? -22.965 1.615 21.774 1.00 71.94 166 THR A O 1
ATOM 1299 N N . GLY A 1 167 ? -23.031 3.678 22.641 1.00 81.00 167 GLY A N 1
ATOM 1300 C CA . GLY A 1 167 ? -23.207 4.291 21.325 1.00 81.00 167 GLY A CA 1
ATOM 1301 C C . GLY A 1 167 ? -21.996 3.963 20.432 1.00 81.00 167 GLY A C 1
ATOM 1302 O O . GLY A 1 167 ? -20.915 3.682 20.964 1.00 81.00 167 GLY A O 1
ATOM 1303 N N . PRO A 1 168 ? -22.148 3.955 19.096 1.00 87.12 168 PRO A N 1
ATOM 1304 C CA . PRO A 1 168 ? -21.024 3.722 18.196 1.00 87.12 168 PRO A CA 1
ATOM 1305 C C . PRO A 1 168 ? -19.928 4.755 18.457 1.00 87.12 168 PRO A C 1
ATOM 1307 O O . PRO A 1 168 ? -20.154 5.960 18.326 1.00 87.12 168 PRO A O 1
ATOM 1310 N N . VAL A 1 169 ? -18.741 4.287 18.843 1.00 89.00 169 VAL A N 1
ATOM 1311 C CA . VAL A 1 169 ? -17.587 5.155 19.061 1.00 89.00 169 VAL A CA 1
ATOM 1312 C C . VAL A 1 169 ? -16.679 5.100 17.848 1.00 89.00 169 VAL A C 1
ATOM 1314 O O . VAL A 1 169 ? -16.176 4.038 17.494 1.00 89.00 169 VAL A O 1
ATOM 1317 N N . LEU A 1 170 ? -16.452 6.254 17.222 1.00 92.31 170 LEU A N 1
ATOM 1318 C CA . LEU A 1 170 ? -15.557 6.360 16.076 1.00 92.31 170 LEU A CA 1
ATOM 1319 C C . LEU A 1 170 ? -14.101 6.123 16.500 1.00 92.31 170 LEU A C 1
ATOM 1321 O O . LEU A 1 170 ? -13.577 6.813 17.385 1.00 92.31 170 LEU A O 1
ATOM 1325 N N . LEU A 1 171 ? -13.451 5.162 15.849 1.00 93.75 171 LEU A N 1
ATOM 1326 C CA . LEU A 1 171 ? -12.052 4.837 16.061 1.00 93.75 171 LEU A CA 1
ATOM 1327 C C . LEU A 1 171 ? -11.167 5.922 15.429 1.00 93.75 171 LEU A C 1
ATOM 1329 O O . LEU A 1 171 ? -11.362 6.272 14.258 1.00 93.75 171 LEU A O 1
ATOM 1333 N N . PRO A 1 172 ? -10.200 6.479 16.182 1.00 92.38 172 PRO A N 1
ATOM 1334 C CA . PRO A 1 172 ? -9.359 7.573 15.705 1.00 92.38 172 PRO A CA 1
ATOM 1335 C C . PRO A 1 172 ? -8.675 7.269 14.368 1.00 92.38 172 PRO A C 1
ATOM 1337 O O . PRO A 1 172 ? -8.108 6.194 14.196 1.00 92.38 172 PRO A O 1
ATOM 1340 N N . GLY A 1 173 ? -8.708 8.234 13.443 1.00 89.06 173 GLY A N 1
ATOM 1341 C CA . GLY A 1 173 ? -8.068 8.120 12.126 1.00 89.06 173 GLY A CA 1
ATOM 1342 C C . GLY A 1 173 ? -8.864 7.340 11.073 1.00 89.06 173 GLY A C 1
ATOM 1343 O O . GLY A 1 173 ? -8.379 7.187 9.956 1.00 89.06 173 GLY A O 1
ATOM 1344 N N . SER A 1 174 ? -10.080 6.877 11.387 1.00 92.94 174 SER A N 1
ATOM 1345 C CA . SER A 1 174 ? -10.889 6.049 10.483 1.00 92.94 174 SER A CA 1
ATOM 1346 C C . SER A 1 174 ? -12.355 6.481 10.403 1.00 92.94 174 SER A C 1
ATOM 1348 O O . SER A 1 174 ? -12.813 7.342 11.155 1.00 92.94 174 SER A O 1
ATOM 1350 N N . THR A 1 175 ? -13.106 5.843 9.500 1.00 94.31 175 THR A N 1
ATOM 1351 C CA . THR A 1 175 ? -14.580 5.871 9.491 1.00 94.31 175 THR A CA 1
ATOM 1352 C C . THR A 1 175 ? -15.184 4.704 10.283 1.00 94.31 175 THR A C 1
ATOM 1354 O O . THR A 1 175 ? -16.397 4.492 10.259 1.00 94.31 175 THR A O 1
ATOM 1357 N N . THR A 1 176 ? -14.360 3.923 10.980 1.00 95.25 176 THR A N 1
ATOM 1358 C CA . THR A 1 176 ? -14.759 2.687 11.653 1.00 95.25 176 THR A CA 1
ATOM 1359 C C . THR A 1 176 ? -15.293 3.006 13.033 1.00 95.25 176 THR A C 1
ATOM 1361 O O . THR A 1 176 ? -14.613 3.618 13.849 1.00 95.25 176 THR A O 1
ATOM 1364 N N . ALA A 1 177 ? -16.528 2.602 13.304 1.00 94.50 177 ALA A N 1
ATOM 1365 C CA . ALA A 1 177 ? -17.123 2.701 14.621 1.00 94.50 177 ALA A CA 1
ATOM 1366 C C . ALA A 1 177 ? -17.062 1.356 15.335 1.00 94.50 177 ALA A C 1
ATOM 1368 O O . ALA A 1 177 ? -17.245 0.304 14.721 1.00 94.50 177 ALA A O 1
ATOM 1369 N N . PHE A 1 178 ? -16.847 1.409 16.643 1.00 94.06 178 PHE A N 1
ATOM 1370 C CA . PHE A 1 178 ? -16.876 0.255 17.519 1.00 94.06 178 PHE A CA 1
ATOM 1371 C C . PHE A 1 178 ? -17.955 0.416 18.583 1.00 94.06 178 PHE A C 1
ATOM 1373 O O . PHE A 1 178 ? -18.132 1.483 19.176 1.00 94.06 178 PHE A O 1
ATOM 1380 N N . THR A 1 179 ? -18.665 -0.674 18.821 1.00 91.94 179 THR A N 1
ATOM 1381 C CA . THR A 1 179 ? -19.781 -0.756 19.746 1.00 91.94 179 THR A CA 1
ATOM 1382 C C . THR A 1 179 ? -19.595 -1.990 20.611 1.00 91.94 179 THR A C 1
ATOM 1384 O O . THR A 1 179 ? -19.372 -3.080 20.092 1.00 91.94 179 THR A O 1
ATOM 1387 N N . PHE A 1 180 ? -19.687 -1.840 21.928 1.00 88.94 180 PHE A N 1
ATOM 1388 C CA . PHE A 1 180 ? -19.446 -2.939 22.860 1.00 88.94 180 PHE A CA 1
ATOM 1389 C C . PHE A 1 180 ? -20.379 -2.864 24.063 1.00 88.94 180 PHE A C 1
ATOM 1391 O O . PHE A 1 180 ? -20.970 -1.825 24.359 1.00 88.94 180 PHE A O 1
ATOM 1398 N N . VAL A 1 181 ? -20.515 -3.984 24.768 1.00 81.56 181 VAL A N 1
ATOM 1399 C CA . VAL A 1 181 ? -21.148 -4.007 26.090 1.00 81.56 181 VAL A CA 1
ATOM 1400 C C . VAL A 1 181 ? -20.046 -3.903 27.135 1.00 81.56 181 VAL A C 1
ATOM 1402 O O . VAL A 1 181 ? -19.081 -4.661 27.119 1.00 81.56 181 VAL A O 1
ATOM 1405 N N . SER A 1 182 ? -20.162 -2.939 28.039 1.00 73.50 182 SER A N 1
ATOM 1406 C CA . SER A 1 182 ? -19.125 -2.688 29.032 1.00 73.50 182 SER A CA 1
ATOM 1407 C C . SER A 1 182 ? -19.033 -3.794 30.072 1.00 73.50 182 SER A C 1
ATOM 1409 O O . SER A 1 182 ? -19.990 -4.087 30.787 1.00 73.50 182 SER A O 1
ATOM 1411 N N . THR A 1 183 ? -17.839 -4.347 30.236 1.00 77.50 183 THR A N 1
ATOM 1412 C CA . THR A 1 183 ? -17.457 -5.101 31.428 1.00 77.50 183 THR A CA 1
ATOM 1413 C C . THR A 1 183 ? -16.042 -4.678 31.775 1.00 77.50 183 THR A C 1
ATOM 1415 O O . THR A 1 183 ? -15.141 -4.852 30.960 1.00 77.50 183 THR A O 1
ATOM 1418 N N . THR A 1 184 ? -15.849 -4.072 32.947 1.00 87.50 184 THR A N 1
ATOM 1419 C CA . THR A 1 184 ? -14.532 -3.609 33.402 1.00 87.50 184 THR A CA 1
ATOM 1420 C C . THR A 1 184 ? -13.487 -4.718 33.243 1.00 87.50 184 THR A C 1
ATOM 1422 O O . THR A 1 184 ? -13.718 -5.854 33.658 1.00 87.50 184 THR A O 1
ATOM 1425 N N . GLY A 1 185 ? -12.352 -4.396 32.623 1.00 87.75 185 GLY A N 1
ATOM 1426 C CA . GLY A 1 185 ? -11.276 -5.339 32.312 1.00 87.75 185 GLY A CA 1
ATOM 1427 C C . GLY A 1 185 ? -11.423 -6.086 30.980 1.00 87.75 185 GLY A C 1
ATOM 1428 O O . GLY A 1 185 ? -10.503 -6.814 30.596 1.00 87.75 185 GLY A O 1
ATOM 1429 N N . ALA A 1 186 ? -12.531 -5.916 30.251 1.00 92.00 186 ALA A N 1
ATOM 1430 C CA . ALA A 1 186 ? -12.653 -6.418 28.885 1.00 92.00 186 ALA A CA 1
ATOM 1431 C C . ALA A 1 186 ? -11.769 -5.609 27.926 1.00 92.00 186 ALA A C 1
ATOM 1433 O O . ALA A 1 186 ? -11.627 -4.390 28.061 1.00 92.00 186 ALA A O 1
ATOM 1434 N N . SER A 1 187 ? -11.172 -6.296 26.955 1.00 94.25 187 SER A N 1
ATOM 1435 C CA . SER A 1 187 ? -10.298 -5.677 25.964 1.00 94.25 187 SER A CA 1
ATOM 1436 C C . SER A 1 187 ? -10.446 -6.338 24.604 1.00 94.25 187 SER A C 1
ATOM 1438 O O . SER A 1 187 ? -10.642 -7.552 24.501 1.00 94.25 187 SER A O 1
ATOM 1440 N N . TRP A 1 188 ? -10.315 -5.527 23.560 1.00 95.62 188 TRP A N 1
ATOM 1441 C CA . TRP A 1 188 ? -10.451 -5.932 22.169 1.00 95.62 188 TRP A CA 1
ATOM 1442 C C . TRP A 1 188 ? -9.314 -5.350 21.335 1.00 95.62 188 TRP A C 1
ATOM 1444 O O . TRP A 1 188 ? -8.883 -4.213 21.543 1.00 95.62 188 TRP A O 1
ATOM 1454 N N . LEU A 1 189 ? -8.855 -6.136 20.368 1.00 96.00 189 LEU A N 1
ATOM 1455 C CA . LEU A 1 189 ? -8.081 -5.682 19.225 1.00 96.00 189 LEU A CA 1
ATOM 1456 C C . LEU A 1 189 ? -9.051 -5.513 18.054 1.00 96.00 189 LEU A C 1
ATOM 1458 O O . LEU A 1 189 ? -9.733 -6.464 17.677 1.00 96.00 189 LEU A O 1
ATOM 1462 N N . ILE A 1 190 ? -9.117 -4.308 17.505 1.00 96.25 190 ILE A N 1
ATOM 1463 C CA . ILE A 1 190 ? -9.885 -3.996 16.306 1.00 96.25 190 ILE A CA 1
ATOM 1464 C C . ILE A 1 190 ? -8.887 -3.738 15.186 1.00 96.25 190 ILE A C 1
ATOM 1466 O O . ILE A 1 190 ? -8.011 -2.890 15.335 1.00 96.25 190 ILE A O 1
ATOM 1470 N N . GLU A 1 191 ? -9.023 -4.460 14.083 1.00 94.38 191 GLU A N 1
ATOM 1471 C CA . GLU A 1 191 ? -8.175 -4.345 12.899 1.00 94.38 191 GLU A CA 1
ATOM 1472 C C . GLU A 1 191 ? -9.053 -3.948 11.714 1.00 94.38 191 GLU A C 1
ATOM 1474 O O . GLU A 1 191 ? -10.130 -4.511 11.523 1.00 94.38 191 GLU A O 1
ATOM 1479 N N . ASP A 1 192 ? -8.621 -2.978 10.918 1.00 94.25 192 ASP A N 1
ATOM 1480 C CA . ASP A 1 192 ? -9.322 -2.595 9.694 1.00 94.25 192 ASP A CA 1
ATOM 1481 C C . ASP A 1 192 ? -8.324 -2.278 8.578 1.00 94.25 192 ASP A C 1
ATOM 1483 O O . ASP A 1 192 ? -7.174 -1.909 8.825 1.00 94.25 192 ASP A O 1
ATOM 1487 N N . LEU A 1 193 ? -8.787 -2.425 7.341 1.00 93.44 193 LEU A N 1
ATOM 1488 C CA . LEU A 1 193 ? -8.033 -2.152 6.133 1.00 93.44 193 LEU A CA 1
ATOM 1489 C C . LEU A 1 193 ? -8.721 -1.036 5.340 1.00 93.44 193 LEU A C 1
ATOM 1491 O O . LEU A 1 193 ? -9.819 -1.219 4.808 1.00 93.44 193 LEU A O 1
ATOM 1495 N N . ALA A 1 194 ? -8.066 0.117 5.242 1.00 94.25 194 ALA A N 1
ATOM 1496 C CA . ALA A 1 194 ? -8.488 1.204 4.374 1.00 94.25 194 ALA A CA 1
ATOM 1497 C C . ALA A 1 194 ? -8.341 0.815 2.893 1.00 94.25 194 ALA A C 1
ATOM 1499 O O . ALA A 1 194 ? -7.579 -0.082 2.517 1.00 94.25 194 ALA A O 1
ATOM 1500 N N . ARG A 1 195 ? -9.066 1.526 2.032 1.00 92.94 195 ARG A N 1
ATOM 1501 C CA . ARG A 1 195 ? -8.894 1.499 0.576 1.00 92.94 195 ARG A CA 1
ATOM 1502 C C . ARG A 1 195 ? -7.903 2.584 0.143 1.00 92.94 195 ARG A C 1
ATOM 1504 O O . ARG A 1 195 ? -7.848 3.632 0.786 1.00 92.94 195 ARG A O 1
ATOM 1511 N N . PRO A 1 196 ? -7.157 2.396 -0.955 1.00 93.31 196 PRO A N 1
ATOM 1512 C CA . PRO A 1 196 ? -6.343 3.471 -1.506 1.00 93.31 196 PRO A CA 1
ATOM 1513 C C . PRO A 1 196 ? -7.226 4.657 -1.921 1.00 93.31 196 PRO A C 1
ATOM 1515 O O . PRO A 1 196 ? -8.248 4.464 -2.585 1.00 93.31 196 PRO A O 1
ATOM 1518 N N . ALA A 1 197 ? -6.846 5.880 -1.549 1.00 92.69 197 ALA A N 1
ATOM 1519 C CA . ALA A 1 197 ? -7.562 7.076 -1.995 1.00 92.69 197 ALA A CA 1
ATOM 1520 C C . ALA A 1 197 ? -7.259 7.395 -3.471 1.00 92.69 197 ALA A C 1
ATOM 1522 O O . ALA A 1 197 ? -8.174 7.736 -4.220 1.00 92.69 197 ALA A O 1
ATOM 1523 N N . SER A 1 198 ? -6.005 7.203 -3.890 1.00 92.75 198 SER A N 1
ATOM 1524 C CA . SER A 1 198 ? -5.532 7.333 -5.269 1.00 92.75 198 SER A CA 1
ATOM 1525 C C . SER A 1 198 ? -5.614 6.007 -6.030 1.00 92.75 198 SER A C 1
ATOM 1527 O O . SER A 1 198 ? -5.168 4.956 -5.545 1.00 92.75 198 SER A O 1
ATOM 1529 N N . GLY A 1 199 ? -6.103 6.061 -7.268 1.00 92.38 199 GLY A N 1
ATOM 1530 C CA . GLY A 1 199 ? -6.066 4.936 -8.203 1.00 92.38 199 GLY A CA 1
ATOM 1531 C C . GLY A 1 199 ? -4.772 4.872 -9.024 1.00 92.38 199 GLY A C 1
ATOM 1532 O O . GLY A 1 199 ? -3.911 5.751 -8.951 1.00 92.38 199 GLY A O 1
ATOM 1533 N N . LEU A 1 200 ? -4.658 3.847 -9.876 1.00 92.62 200 LEU A N 1
ATOM 1534 C CA . LEU A 1 200 ? -3.548 3.718 -10.832 1.00 92.62 200 LEU A CA 1
ATOM 1535 C C . LEU A 1 200 ? -3.440 4.924 -11.775 1.00 92.62 200 LEU A C 1
ATOM 1537 O O . LEU A 1 200 ? -2.337 5.379 -12.056 1.00 92.62 200 LEU A O 1
ATOM 1541 N N . ALA A 1 201 ? -4.570 5.479 -12.224 1.00 93.75 201 ALA A N 1
ATOM 1542 C CA . ALA A 1 201 ? -4.581 6.652 -13.097 1.00 93.75 201 ALA A CA 1
ATOM 1543 C C . ALA A 1 201 ? -4.000 7.905 -12.412 1.00 93.75 201 ALA A C 1
ATOM 1545 O O . ALA A 1 201 ? -3.298 8.684 -13.056 1.00 93.75 201 ALA A O 1
ATOM 1546 N N . ASP A 1 202 ? -4.246 8.089 -11.110 1.00 95.19 202 ASP A N 1
ATOM 1547 C CA . ASP A 1 202 ? -3.663 9.192 -10.337 1.00 95.19 202 ASP A CA 1
ATOM 1548 C C . ASP A 1 202 ? -2.147 9.038 -10.207 1.00 95.19 202 ASP A C 1
ATOM 1550 O O . ASP A 1 202 ? -1.403 10.000 -10.402 1.00 95.19 202 ASP A O 1
ATOM 1554 N N . ILE A 1 203 ? -1.680 7.815 -9.941 1.00 95.88 203 ILE A N 1
ATOM 1555 C CA . ILE A 1 203 ? -0.248 7.495 -9.884 1.00 95.88 203 ILE A CA 1
ATOM 1556 C C . ILE A 1 203 ? 0.406 7.719 -11.248 1.00 95.88 203 ILE A C 1
ATOM 1558 O O . ILE A 1 203 ? 1.467 8.339 -11.322 1.00 95.88 203 ILE A O 1
ATOM 1562 N N . ALA A 1 204 ? -0.231 7.259 -12.326 1.00 96.56 204 ALA A N 1
ATOM 1563 C CA . ALA A 1 204 ? 0.291 7.399 -13.676 1.00 96.56 204 ALA A CA 1
ATOM 1564 C C . ALA A 1 204 ? 0.419 8.871 -14.086 1.00 96.56 204 ALA A C 1
ATOM 1566 O O . ALA A 1 204 ? 1.448 9.241 -14.645 1.00 96.56 204 ALA A O 1
ATOM 1567 N N . ARG A 1 205 ? -0.576 9.712 -13.749 1.00 95.69 205 ARG A N 1
ATOM 1568 C CA . ARG A 1 205 ? -0.532 11.170 -13.963 1.00 95.69 205 ARG A CA 1
ATOM 1569 C C . ARG A 1 205 ? 0.573 11.835 -13.151 1.00 95.69 205 ARG A C 1
ATOM 1571 O O . ARG A 1 205 ? 1.375 12.578 -13.699 1.00 95.69 205 ARG A O 1
ATOM 1578 N N . ARG A 1 206 ? 0.650 11.545 -11.850 1.00 94.50 206 ARG A N 1
ATOM 1579 C CA . ARG A 1 206 ? 1.660 12.136 -10.958 1.00 94.50 206 ARG A CA 1
ATOM 1580 C C . ARG A 1 206 ? 3.087 11.770 -11.360 1.00 94.50 206 ARG A C 1
ATOM 1582 O O . ARG A 1 206 ? 3.996 12.564 -11.172 1.00 94.50 206 ARG A O 1
ATOM 1589 N N . THR A 1 207 ? 3.290 10.567 -11.883 1.00 95.06 207 THR A N 1
ATOM 1590 C CA . THR A 1 207 ? 4.602 10.152 -12.385 1.00 95.06 207 THR A CA 1
ATOM 1591 C C . THR A 1 207 ? 4.877 10.662 -13.802 1.00 95.06 207 THR A C 1
ATOM 1593 O O . THR A 1 207 ? 5.977 10.434 -14.302 1.00 95.06 207 THR A O 1
ATOM 1596 N N . ASP A 1 208 ? 3.885 11.230 -14.510 1.00 93.94 208 ASP A N 1
ATOM 1597 C CA . ASP A 1 208 ? 4.028 11.722 -15.904 1.00 93.94 208 ASP A CA 1
ATOM 1598 C C . ASP A 1 208 ? 4.675 13.102 -15.899 1.00 93.94 208 ASP A C 1
ATOM 1600 O O . ASP A 1 208 ? 5.432 13.440 -16.795 1.00 93.94 208 ASP A O 1
ATOM 1604 N N . ASP A 1 209 ? 4.419 13.849 -14.828 1.00 91.25 209 ASP A N 1
ATOM 1605 C CA . ASP A 1 209 ? 4.907 15.201 -14.583 1.00 91.25 209 ASP A CA 1
ATOM 1606 C C . ASP A 1 209 ? 6.133 15.201 -13.648 1.00 91.25 209 ASP A C 1
ATOM 1608 O O . ASP A 1 209 ? 6.214 15.938 -12.664 1.00 91.25 209 ASP A O 1
ATOM 1612 N N . ILE A 1 210 ? 7.076 14.285 -13.891 1.00 94.38 210 ILE A N 1
ATOM 1613 C CA . ILE A 1 210 ? 8.333 14.224 -13.130 1.00 94.38 210 ILE A CA 1
ATOM 1614 C C . ILE A 1 210 ? 9.336 15.257 -13.649 1.00 94.38 210 ILE A C 1
ATOM 1616 O O . ILE A 1 210 ? 9.309 15.649 -14.811 1.00 94.38 210 ILE A O 1
ATOM 1620 N N . SER A 1 211 ? 10.257 15.701 -12.789 1.00 95.19 211 SER A N 1
ATOM 1621 C CA . SER A 1 211 ? 11.289 16.657 -13.205 1.00 95.19 211 SER A CA 1
ATOM 1622 C C . SER A 1 211 ? 12.256 16.044 -14.224 1.00 95.19 211 SER A C 1
ATOM 1624 O O . SER A 1 211 ? 12.506 14.839 -14.201 1.00 95.19 211 SER A O 1
ATOM 1626 N N . ALA A 1 212 ? 12.883 16.888 -15.050 1.00 93.69 212 ALA A N 1
ATOM 1627 C CA . ALA A 1 212 ? 13.911 16.455 -16.002 1.00 93.69 212 ALA A CA 1
ATOM 1628 C C . ALA A 1 212 ? 15.045 15.665 -15.321 1.00 93.69 212 ALA A C 1
ATOM 1630 O O . ALA A 1 212 ? 15.468 14.640 -15.833 1.00 93.69 212 ALA A O 1
ATOM 1631 N N . GLU A 1 213 ? 15.460 16.075 -14.118 1.00 95.00 213 GLU A N 1
ATOM 1632 C CA . GLU A 1 213 ? 16.442 15.352 -13.292 1.00 95.00 213 GLU A CA 1
ATOM 1633 C C . GLU A 1 213 ? 15.979 13.922 -12.942 1.00 95.00 213 GLU A C 1
ATOM 1635 O O . GLU A 1 213 ? 16.771 12.984 -12.983 1.00 95.00 213 GLU A O 1
ATOM 1640 N N . MET A 1 214 ? 14.696 13.730 -12.597 1.00 95.38 214 MET A N 1
ATOM 1641 C CA . MET A 1 214 ? 14.149 12.390 -12.348 1.00 95.38 214 MET A CA 1
ATOM 1642 C C . MET A 1 214 ? 14.072 11.567 -13.623 1.00 95.38 214 MET A C 1
ATOM 1644 O O . MET A 1 214 ? 14.388 10.384 -13.584 1.00 95.38 214 MET A O 1
ATOM 1648 N N . GLU A 1 215 ? 13.660 12.173 -14.733 1.00 94.44 215 GLU A N 1
ATOM 1649 C CA . GLU A 1 215 ? 13.593 11.489 -16.021 1.00 94.44 215 GLU A CA 1
ATOM 1650 C C . GLU A 1 215 ? 14.992 11.064 -16.501 1.00 94.44 215 GLU A C 1
ATOM 1652 O O . GLU A 1 215 ? 15.190 9.942 -16.963 1.00 94.44 215 GLU A O 1
ATOM 1657 N N . GLU A 1 216 ? 15.992 11.934 -16.370 1.00 92.69 216 GLU A N 1
ATOM 1658 C CA . GLU A 1 216 ? 17.382 11.627 -16.706 1.00 92.69 216 GLU A CA 1
ATOM 1659 C C . GLU A 1 216 ? 17.895 10.432 -15.910 1.00 92.69 216 GLU A C 1
ATOM 1661 O O . GLU A 1 216 ? 18.342 9.468 -16.526 1.00 92.69 216 GLU A O 1
ATOM 1666 N N . GLU A 1 217 ? 17.746 10.454 -14.584 1.00 92.94 217 GLU A N 1
ATOM 1667 C CA . GLU A 1 217 ? 18.208 9.378 -13.704 1.00 92.94 217 GLU A CA 1
ATOM 1668 C C . GLU A 1 217 ? 17.419 8.070 -13.892 1.00 92.94 217 GLU A C 1
ATOM 1670 O O . GLU A 1 217 ? 17.986 6.980 -13.789 1.00 92.94 217 GLU A O 1
ATOM 1675 N N . LEU A 1 218 ? 16.111 8.152 -14.164 1.00 93.38 218 LEU A N 1
ATOM 1676 C CA . LEU A 1 218 ? 15.254 6.978 -14.346 1.00 93.38 218 LEU A CA 1
ATOM 1677 C C . LEU A 1 218 ? 15.620 6.197 -15.614 1.00 93.38 218 LEU A C 1
ATOM 1679 O O . LEU A 1 218 ? 15.578 4.971 -15.597 1.00 93.38 218 LEU A O 1
ATOM 1683 N N . PHE A 1 219 ? 16.011 6.893 -16.683 1.00 93.62 219 PHE A N 1
ATOM 1684 C CA . PHE A 1 219 ? 16.354 6.301 -17.980 1.00 93.62 219 PHE A CA 1
ATOM 1685 C C . PHE A 1 219 ? 17.836 6.528 -18.345 1.00 93.62 219 PHE A C 1
ATOM 1687 O O . PHE A 1 219 ? 18.151 6.840 -19.499 1.00 93.62 219 PHE A O 1
ATOM 1694 N N . ALA A 1 220 ? 18.734 6.457 -17.357 1.00 85.62 220 ALA A N 1
ATOM 1695 C CA . ALA A 1 220 ? 20.165 6.743 -17.513 1.00 85.62 220 ALA A CA 1
ATOM 1696 C C . ALA A 1 220 ? 21.003 5.588 -18.110 1.00 85.62 220 ALA A C 1
ATOM 1698 O O . ALA A 1 220 ? 22.204 5.766 -18.310 1.00 85.62 220 ALA A O 1
ATOM 1699 N N . GLY A 1 221 ? 20.427 4.404 -18.352 1.00 72.38 221 GLY A N 1
ATOM 1700 C CA . GLY A 1 221 ? 21.163 3.230 -18.828 1.00 72.38 221 GLY A CA 1
ATOM 1701 C C . GLY A 1 221 ? 21.347 3.147 -20.350 1.00 72.38 221 GLY A C 1
ATOM 1702 O O . GLY A 1 221 ? 21.259 4.133 -21.081 1.00 72.38 221 GLY A O 1
ATOM 1703 N N . GLY A 1 222 ? 21.671 1.937 -20.825 1.00 65.94 222 GLY A N 1
ATOM 1704 C CA . GLY A 1 222 ? 22.024 1.637 -22.222 1.00 65.94 222 GLY A CA 1
ATOM 1705 C C . GLY A 1 222 ? 20.852 1.656 -23.221 1.00 65.94 222 GLY A C 1
ATOM 1706 O O . GLY A 1 222 ? 19.796 2.222 -22.968 1.00 65.94 222 GLY A O 1
ATOM 1707 N N . LEU A 1 223 ? 21.025 1.018 -24.388 1.00 59.81 223 LEU A N 1
ATOM 1708 C CA . LEU A 1 223 ? 20.059 1.053 -25.508 1.00 59.81 223 LEU A CA 1
ATOM 1709 C C . LEU A 1 223 ? 18.620 0.679 -25.119 1.00 59.81 223 LEU A C 1
ATOM 1711 O O . LEU A 1 223 ? 17.669 1.280 -25.620 1.00 59.81 223 LEU A O 1
ATOM 1715 N N . ASP A 1 224 ? 18.440 -0.272 -24.207 1.00 69.50 224 ASP A N 1
ATOM 1716 C CA . ASP A 1 224 ? 17.101 -0.669 -23.785 1.00 69.50 224 ASP A CA 1
ATOM 1717 C C . ASP A 1 224 ? 16.387 0.418 -22.966 1.00 69.50 224 ASP A C 1
ATOM 1719 O O . ASP A 1 224 ? 15.156 0.438 -22.926 1.00 69.50 224 ASP A O 1
ATOM 1723 N N . ASP A 1 225 ? 17.123 1.331 -22.333 1.00 72.38 225 ASP A N 1
ATOM 1724 C CA . ASP A 1 225 ? 16.551 2.474 -21.620 1.00 72.38 225 ASP A CA 1
ATOM 1725 C C . ASP A 1 225 ? 16.162 3.597 -22.584 1.00 72.38 225 ASP A C 1
ATOM 1727 O O . ASP A 1 225 ? 15.220 4.335 -22.305 1.00 72.38 225 ASP A O 1
ATOM 1731 N N . ALA A 1 226 ? 16.783 3.674 -23.767 1.00 73.88 226 ALA A N 1
ATOM 1732 C CA . ALA A 1 226 ? 16.328 4.561 -24.839 1.00 73.88 226 ALA A CA 1
ATOM 1733 C C . ALA A 1 226 ? 14.947 4.136 -25.375 1.00 73.88 226 ALA A C 1
ATOM 1735 O O . ALA A 1 226 ? 14.083 4.987 -25.596 1.00 73.88 226 ALA A O 1
ATOM 1736 N N . ASN A 1 227 ? 14.702 2.825 -25.499 1.00 86.44 227 ASN A N 1
ATOM 1737 C CA . ASN A 1 227 ? 13.387 2.292 -25.874 1.00 86.44 227 ASN A CA 1
ATOM 1738 C C . ASN A 1 227 ? 12.328 2.572 -24.799 1.00 86.44 227 ASN A C 1
ATOM 1740 O O . ASN A 1 227 ? 11.216 2.994 -25.122 1.00 86.44 227 ASN A O 1
ATOM 1744 N N . LEU A 1 228 ? 12.666 2.383 -23.517 1.00 92.31 228 LEU A N 1
ATOM 1745 C CA . LEU A 1 228 ? 11.766 2.730 -22.412 1.00 92.31 228 LEU A CA 1
ATOM 1746 C C . LEU A 1 228 ? 11.505 4.242 -22.342 1.00 92.31 228 LEU A C 1
ATOM 1748 O O . LEU A 1 228 ? 10.367 4.646 -22.110 1.00 92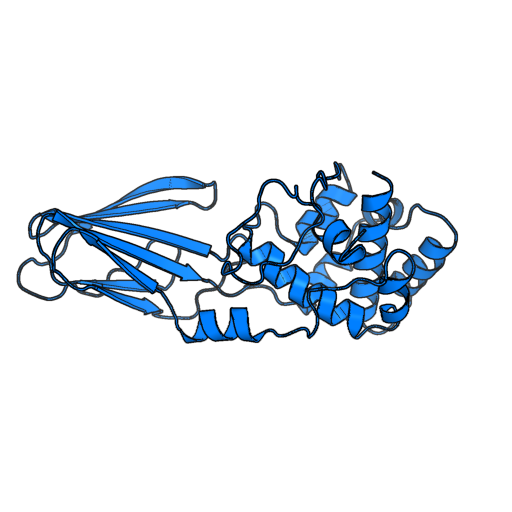.31 228 LEU A O 1
ATOM 1752 N N . ARG A 1 229 ? 12.521 5.076 -22.601 1.00 92.06 229 ARG A N 1
ATOM 1753 C CA . ARG A 1 229 ? 12.385 6.537 -22.643 1.00 92.06 229 ARG A CA 1
ATOM 1754 C C . ARG A 1 229 ? 11.471 6.987 -23.782 1.00 92.06 229 ARG A C 1
ATOM 1756 O O . ARG A 1 229 ? 10.602 7.818 -23.543 1.00 92.06 229 ARG A O 1
ATOM 1763 N N . SER A 1 230 ? 11.620 6.438 -24.991 1.00 91.19 230 SER A N 1
ATOM 1764 C CA . SER A 1 230 ? 10.713 6.754 -26.107 1.00 91.19 230 SER A CA 1
ATOM 1765 C C . SER A 1 230 ? 9.285 6.304 -25.801 1.00 91.19 230 SER A C 1
ATOM 1767 O O . SER A 1 230 ? 8.362 7.097 -25.936 1.00 91.19 230 SER A O 1
ATOM 1769 N N . ARG A 1 231 ? 9.082 5.097 -25.254 1.00 93.12 231 ARG A N 1
ATOM 1770 C CA . ARG A 1 231 ? 7.748 4.669 -24.791 1.00 93.12 231 ARG A CA 1
ATOM 1771 C C . ARG A 1 231 ? 7.169 5.624 -23.749 1.00 93.12 231 ARG A C 1
ATOM 1773 O O . ARG A 1 231 ? 6.006 5.994 -23.839 1.00 93.12 231 ARG A O 1
ATOM 1780 N N . HIS A 1 232 ? 7.970 6.060 -22.781 1.00 92.88 232 HIS A N 1
ATOM 1781 C CA . HIS A 1 232 ? 7.531 7.044 -21.799 1.00 92.88 232 HIS A CA 1
ATOM 1782 C C . HIS A 1 232 ? 7.143 8.390 -22.433 1.00 92.88 232 HIS A C 1
ATOM 1784 O O . HIS A 1 232 ? 6.190 8.990 -21.962 1.00 92.88 232 HIS A O 1
ATOM 1790 N N . LYS A 1 233 ? 7.816 8.865 -23.485 1.00 92.06 233 LYS A N 1
ATOM 1791 C CA . LYS A 1 233 ? 7.501 10.168 -24.103 1.00 92.06 233 LYS A CA 1
ATOM 1792 C C . LYS A 1 233 ? 6.377 10.112 -25.126 1.00 92.06 233 LYS A C 1
ATOM 1794 O O . LYS A 1 233 ? 5.534 11.004 -25.167 1.00 92.06 233 LYS A O 1
ATOM 1799 N N . ASP A 1 234 ? 6.375 9.062 -25.931 1.00 93.81 234 ASP A N 1
ATOM 1800 C CA . ASP A 1 234 ? 5.673 9.049 -27.210 1.00 93.81 234 ASP A CA 1
ATOM 1801 C C . ASP A 1 234 ? 4.443 8.133 -27.189 1.00 93.81 234 ASP A C 1
ATOM 1803 O O . ASP A 1 234 ? 3.589 8.225 -28.072 1.00 93.81 234 ASP A O 1
ATOM 1807 N N . HIS A 1 235 ? 4.317 7.245 -26.192 1.00 96.31 235 HIS A N 1
ATOM 1808 C CA . HIS A 1 235 ? 3.202 6.304 -26.160 1.00 96.31 235 HIS A CA 1
ATOM 1809 C C . HIS A 1 235 ? 1.874 7.021 -25.833 1.00 96.31 235 HIS A C 1
ATOM 1811 O O . HIS A 1 235 ? 1.794 7.738 -24.823 1.00 96.31 235 HIS A O 1
ATOM 1817 N N . PRO A 1 236 ? 0.806 6.816 -26.635 1.00 95.75 236 PRO A N 1
ATOM 1818 C CA . PRO A 1 236 ? -0.469 7.514 -26.452 1.00 95.75 236 PRO A CA 1
ATOM 1819 C C . PRO A 1 236 ? -1.158 7.141 -25.134 1.00 95.75 236 PRO A C 1
ATOM 1821 O O . PRO A 1 236 ? -1.702 8.008 -24.449 1.00 95.75 236 PRO A O 1
ATOM 1824 N N . GLU A 1 237 ? -1.085 5.865 -24.748 1.00 96.00 237 GLU A N 1
ATOM 1825 C CA . GLU A 1 237 ? -1.700 5.357 -23.520 1.00 96.00 237 GLU A CA 1
ATOM 1826 C C . GLU A 1 237 ? -0.878 5.697 -22.271 1.00 96.00 237 GLU A C 1
ATOM 1828 O O . GLU A 1 237 ? 0.275 5.286 -22.124 1.00 96.00 237 GLU A O 1
ATOM 1833 N N . LEU A 1 238 ? -1.507 6.389 -21.318 1.00 95.69 238 LEU A N 1
ATOM 1834 C CA . LEU A 1 238 ? -0.886 6.806 -20.055 1.00 95.69 238 LEU A CA 1
ATOM 1835 C C . LEU A 1 238 ? -0.383 5.618 -19.213 1.00 95.69 238 LEU A C 1
ATOM 1837 O O . LEU A 1 238 ? 0.640 5.711 -18.529 1.00 95.69 238 LEU A O 1
ATOM 1841 N N . LEU A 1 239 ? -1.110 4.500 -19.243 1.00 96.06 239 LEU A N 1
ATOM 1842 C CA . LEU A 1 239 ? -0.755 3.304 -18.482 1.00 96.06 239 LEU A CA 1
ATOM 1843 C C . LEU A 1 239 ? 0.462 2.583 -19.077 1.00 96.06 239 LEU A C 1
ATOM 1845 O O . LEU A 1 239 ? 1.310 2.114 -18.324 1.00 96.06 239 LEU A O 1
ATOM 1849 N N . GLU A 1 240 ? 0.633 2.607 -20.395 1.00 96.44 240 GLU A N 1
ATOM 1850 C CA . GLU A 1 240 ? 1.846 2.106 -21.057 1.00 96.44 240 GLU A CA 1
ATOM 1851 C C . GLU A 1 240 ? 3.065 2.979 -20.737 1.00 96.44 240 GLU A C 1
ATOM 1853 O O . GLU A 1 240 ? 4.147 2.473 -20.427 1.00 96.44 240 GLU A O 1
ATOM 1858 N N . ARG A 1 241 ? 2.881 4.305 -20.659 1.00 96.94 241 ARG A N 1
ATOM 1859 C CA . ARG A 1 241 ? 3.929 5.191 -20.128 1.00 96.94 241 ARG A CA 1
ATOM 1860 C C . ARG A 1 241 ? 4.299 4.823 -18.689 1.00 96.94 241 ARG A C 1
ATOM 1862 O O . ARG A 1 241 ? 5.466 4.909 -18.306 1.00 96.94 241 ARG A O 1
ATOM 1869 N N . LEU A 1 242 ? 3.326 4.439 -17.850 1.00 97.69 242 LEU A N 1
ATOM 1870 C CA . LEU A 1 242 ? 3.592 3.991 -16.472 1.00 97.69 242 LEU A CA 1
ATOM 1871 C C . LEU A 1 242 ? 4.353 2.663 -16.452 1.00 97.69 242 LEU A C 1
ATOM 1873 O O . LEU A 1 242 ? 5.336 2.559 -15.721 1.00 97.69 242 LEU A O 1
ATOM 1877 N N . ALA A 1 243 ? 3.967 1.698 -17.288 1.00 97.56 243 ALA A N 1
ATOM 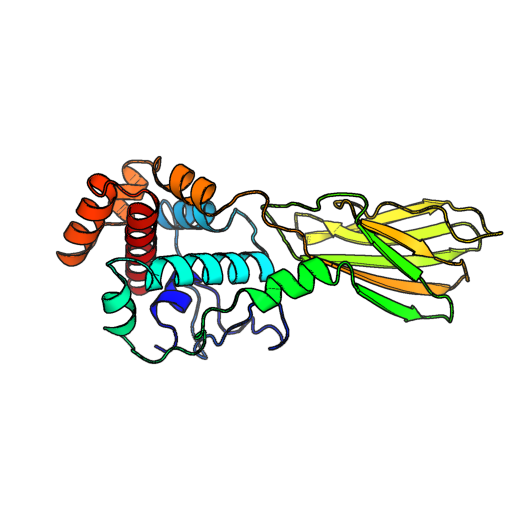1878 C CA . ALA A 1 243 ? 4.686 0.437 -17.449 1.00 97.56 243 ALA A CA 1
ATOM 1879 C C . ALA A 1 243 ? 6.167 0.674 -17.798 1.00 97.56 243 ALA A C 1
ATOM 1881 O O . ALA A 1 243 ? 7.051 0.114 -17.146 1.00 97.56 243 ALA A O 1
ATOM 1882 N N . ALA A 1 244 ? 6.454 1.586 -18.736 1.00 96.56 244 ALA A N 1
ATOM 1883 C CA . ALA A 1 244 ? 7.826 1.941 -19.103 1.00 96.56 244 ALA A CA 1
ATOM 1884 C C . ALA A 1 244 ? 8.639 2.502 -17.920 1.00 96.56 244 ALA A C 1
ATOM 1886 O O . ALA A 1 244 ? 9.779 2.089 -17.699 1.00 96.56 244 ALA A O 1
ATOM 1887 N N . ARG A 1 245 ? 8.047 3.393 -17.114 1.00 96.88 245 ARG A N 1
ATOM 1888 C CA . ARG A 1 245 ? 8.695 3.966 -15.919 1.00 96.88 245 ARG A CA 1
ATOM 1889 C C . ARG A 1 245 ? 8.910 2.938 -14.803 1.00 96.88 245 ARG A C 1
ATOM 1891 O O . ARG A 1 245 ? 9.927 2.989 -14.117 1.00 96.88 245 ARG A O 1
ATOM 1898 N N . LEU A 1 246 ? 7.978 1.998 -14.623 1.00 97.69 246 LEU A N 1
ATOM 1899 C CA . LEU A 1 246 ? 8.119 0.894 -13.667 1.00 97.69 246 LEU A CA 1
ATOM 1900 C C . LEU A 1 246 ? 9.269 -0.042 -14.061 1.00 97.69 246 LEU A C 1
ATOM 1902 O O . LEU A 1 246 ? 10.081 -0.401 -13.209 1.00 97.69 246 LEU A O 1
ATOM 1906 N N . MET A 1 247 ? 9.376 -0.385 -15.349 1.00 96.12 247 MET A N 1
ATOM 1907 C CA . MET A 1 247 ? 10.489 -1.184 -15.872 1.00 96.12 247 MET A CA 1
ATOM 1908 C C . MET A 1 247 ? 11.830 -0.464 -15.731 1.00 96.12 247 MET A C 1
ATOM 1910 O O . MET A 1 247 ? 12.809 -1.069 -15.294 1.00 96.12 247 MET A O 1
ATOM 1914 N N . ALA A 1 248 ? 11.863 0.835 -16.031 1.00 95.50 248 ALA A N 1
ATOM 1915 C CA . ALA A 1 248 ? 13.052 1.657 -15.846 1.00 95.50 248 ALA A CA 1
ATOM 1916 C C . ALA A 1 248 ? 13.484 1.682 -14.370 1.00 95.50 248 ALA A C 1
ATOM 1918 O O . ALA A 1 248 ? 14.638 1.398 -14.056 1.00 95.50 248 ALA A O 1
ATOM 1919 N N . LEU A 1 249 ? 12.545 1.883 -13.435 1.00 96.25 249 LEU A N 1
ATOM 1920 C CA . LEU A 1 249 ? 12.837 1.818 -11.999 1.00 96.25 249 LEU A CA 1
ATOM 1921 C C . LEU A 1 249 ? 13.405 0.453 -11.584 1.00 96.25 249 LEU A C 1
ATOM 1923 O O . LEU A 1 249 ? 14.351 0.404 -10.794 1.00 96.25 249 LEU A O 1
ATOM 1927 N N . ALA A 1 250 ? 12.843 -0.647 -12.094 1.00 95.44 250 ALA A N 1
ATOM 1928 C CA . ALA A 1 250 ? 13.321 -1.989 -11.778 1.00 95.44 250 ALA A CA 1
ATOM 1929 C C . ALA A 1 250 ? 14.798 -2.154 -12.178 1.00 95.44 250 ALA A C 1
ATOM 1931 O O . ALA A 1 250 ? 15.608 -2.597 -11.363 1.00 95.44 250 ALA A O 1
ATOM 1932 N N . ARG A 1 251 ? 15.167 -1.701 -13.382 1.00 93.00 251 ARG A N 1
ATOM 1933 C CA . ARG A 1 251 ? 16.551 -1.732 -13.883 1.00 93.00 251 ARG A CA 1
ATOM 1934 C C . ARG A 1 251 ? 17.497 -0.874 -13.059 1.00 93.00 251 ARG A C 1
ATOM 1936 O O . ARG A 1 251 ? 18.496 -1.385 -12.561 1.00 93.00 251 ARG A O 1
ATOM 1943 N N . ARG A 1 252 ? 17.135 0.388 -12.807 1.00 93.88 252 ARG A N 1
ATOM 1944 C CA . ARG A 1 252 ? 17.931 1.284 -11.950 1.00 93.88 252 ARG A CA 1
ATOM 1945 C C . ARG A 1 252 ? 18.121 0.709 -10.546 1.00 93.88 252 ARG A C 1
ATOM 1947 O O . ARG A 1 252 ? 19.167 0.891 -9.935 1.00 93.88 252 ARG A O 1
ATOM 1954 N N . THR A 1 253 ? 17.132 -0.028 -10.042 1.00 94.88 253 THR A N 1
ATOM 1955 C CA . THR A 1 253 ? 17.254 -0.729 -8.760 1.00 94.88 253 THR A CA 1
ATOM 1956 C C . THR A 1 253 ? 18.207 -1.920 -8.837 1.00 94.88 253 THR A C 1
ATOM 1958 O O . THR A 1 253 ? 18.915 -2.176 -7.869 1.00 94.88 253 THR A O 1
ATOM 1961 N N . ALA A 1 254 ? 18.258 -2.649 -9.953 1.00 92.19 254 ALA A N 1
ATOM 1962 C CA . ALA A 1 254 ? 19.192 -3.762 -10.124 1.00 92.19 254 ALA A CA 1
ATOM 1963 C C . ALA A 1 254 ? 20.662 -3.305 -10.149 1.00 92.19 254 ALA A C 1
ATOM 1965 O O . ALA A 1 254 ? 21.532 -4.042 -9.684 1.00 92.19 254 ALA A O 1
ATOM 1966 N N . GLU A 1 255 ? 20.922 -2.098 -10.657 1.00 90.31 255 GLU A N 1
ATOM 1967 C CA . GLU A 1 255 ? 22.261 -1.503 -10.773 1.00 90.31 255 GLU A CA 1
ATOM 1968 C C . GLU A 1 255 ? 22.789 -0.862 -9.477 1.00 90.31 255 GLU A C 1
ATOM 1970 O O . GLU A 1 255 ? 24.001 -0.694 -9.330 1.00 90.31 255 GLU A O 1
ATOM 1975 N N . ALA A 1 256 ? 21.896 -0.498 -8.551 1.00 87.12 256 ALA A N 1
ATOM 1976 C CA . ALA A 1 256 ? 22.225 0.129 -7.266 1.00 87.12 256 ALA A CA 1
ATOM 1977 C C . ALA A 1 256 ? 22.768 -0.866 -6.225 1.00 87.12 256 ALA A C 1
ATOM 1979 O O . ALA A 1 256 ? 23.530 -0.431 -5.333 1.00 87.12 256 ALA A O 1
#

pLDDT: mean 89.61, std 7.93, range [57.78, 97.69]

Sequence (256 aa):
MLNHVRTLILNTDSTQAYPPDYPGEEHCPPGYAKKSLRGPLGRFRVLLFGSIPDRALLNLRLLQFMTLLHGSELAGTLVLDDARITYLPLDDDSFVNLWLAGPRVTRLTGTAEGIASRQGDFRRDDKLSWSWRLTADSGTQATIKWADETGAETTKVLTYSASSLTGPVLLPGSTTAFTFVSTTGASWLIEDLARPASGLADIARRTDDISAEMEEELFAGGLDDANLRSRHKDHPELLERLAARLMALARRTAEA